Protein AF-A0A9Q0NI22-F1 (afdb_monomer_lite)

Organism: Salix viminalis (NCBI:txid40686)

pLDDT: mean 73.53, std 23.34, range [25.11, 97.19]

Radius of gyration: 30.37 Å; chains: 1; bounding box: 63×93×56 Å

Structure (mmCIF, N/CA/C/O backbone):
data_AF-A0A9Q0NI22-F1
#
_entry.id   AF-A0A9Q0NI22-F1
#
loop_
_atom_site.group_PDB
_atom_site.id
_atom_site.type_symbol
_atom_site.label_atom_id
_atom_site.label_alt_id
_atom_site.label_comp_id
_atom_site.label_asym_id
_atom_site.label_entity_id
_atom_site.label_seq_id
_atom_site.pdbx_PDB_ins_code
_atom_site.Cartn_x
_atom_site.Cartn_y
_atom_site.Cartn_z
_atom_site.occupancy
_atom_site.B_iso_or_equiv
_atom_site.auth_seq_id
_atom_site.auth_comp_id
_atom_site.auth_asym_id
_atom_site.auth_atom_id
_atom_site.pdbx_PDB_model_num
ATOM 1 N N . MET A 1 1 ? 33.979 59.902 -11.100 1.00 30.50 1 MET A N 1
ATOM 2 C CA . MET A 1 1 ? 33.213 60.441 -9.952 1.00 30.50 1 MET A CA 1
ATOM 3 C C . MET A 1 1 ? 32.002 59.551 -9.700 1.00 30.50 1 MET A C 1
ATOM 5 O O . MET A 1 1 ? 31.535 58.913 -10.629 1.00 30.50 1 MET A O 1
ATOM 9 N N . HIS A 1 2 ? 31.608 59.440 -8.434 1.00 25.11 2 HIS A N 1
ATOM 10 C CA . HIS A 1 2 ? 30.789 58.389 -7.819 1.00 25.11 2 HIS A CA 1
ATOM 11 C C . HIS A 1 2 ? 29.357 58.174 -8.391 1.00 25.11 2 HIS A C 1
ATOM 13 O O . HIS A 1 2 ? 28.831 59.048 -9.077 1.00 25.11 2 HIS A O 1
ATOM 19 N N . PRO A 1 3 ? 28.736 57.013 -8.084 1.00 38.00 3 PRO A N 1
ATOM 20 C CA . PRO A 1 3 ? 27.565 56.436 -8.743 1.00 38.00 3 PRO A CA 1
ATOM 21 C C . PRO A 1 3 ? 26.226 56.795 -8.066 1.00 38.00 3 PRO A C 1
ATOM 23 O O . PRO A 1 3 ? 26.184 57.198 -6.907 1.00 38.00 3 PRO A O 1
ATOM 26 N N . ARG A 1 4 ? 25.113 56.548 -8.769 1.00 28.84 4 ARG A N 1
ATOM 27 C CA . ARG A 1 4 ? 23.745 56.369 -8.233 1.00 28.84 4 ARG A CA 1
ATOM 28 C C . ARG A 1 4 ? 23.050 55.311 -9.109 1.00 28.84 4 ARG A C 1
ATOM 30 O O . ARG A 1 4 ? 23.265 55.323 -10.309 1.00 28.84 4 ARG A O 1
ATOM 37 N N . GLY A 1 5 ? 22.243 54.370 -8.632 1.00 31.27 5 GLY A N 1
ATOM 38 C CA . GLY A 1 5 ? 21.771 54.083 -7.288 1.00 31.27 5 GLY A CA 1
ATOM 39 C C . GLY A 1 5 ? 21.340 52.614 -7.201 1.00 31.27 5 GLY A C 1
ATOM 40 O O . GLY A 1 5 ? 20.893 52.011 -8.171 1.00 31.27 5 GLY A O 1
ATOM 41 N N . ARG A 1 6 ? 21.538 52.031 -6.021 1.00 41.97 6 ARG A N 1
ATOM 42 C CA . ARG A 1 6 ? 21.142 50.671 -5.648 1.00 41.97 6 ARG A CA 1
ATOM 43 C C . ARG A 1 6 ? 20.622 50.778 -4.214 1.00 41.97 6 ARG A C 1
ATOM 45 O O . ARG A 1 6 ? 21.420 50.653 -3.291 1.00 41.97 6 ARG A O 1
ATOM 52 N N . SER A 1 7 ? 19.348 51.121 -4.000 1.00 50.44 7 SER A N 1
ATOM 53 C CA . SER A 1 7 ? 18.868 51.343 -2.620 1.00 50.44 7 SER A CA 1
ATOM 54 C C . SER A 1 7 ? 17.421 50.985 -2.278 1.00 50.44 7 SER A C 1
ATOM 56 O O . SER A 1 7 ? 17.108 51.064 -1.096 1.00 50.44 7 SER A O 1
ATOM 58 N N . GLU A 1 8 ? 16.561 50.529 -3.196 1.00 38.09 8 GLU A N 1
ATOM 59 C CA . GLU A 1 8 ? 15.160 50.221 -2.821 1.00 38.09 8 GLU A CA 1
ATOM 60 C C . GLU A 1 8 ? 14.789 48.730 -2.901 1.00 38.09 8 GLU A C 1
ATOM 62 O O . GLU A 1 8 ? 14.231 48.200 -1.941 1.00 38.09 8 GLU A O 1
ATOM 67 N N . GLU A 1 9 ? 15.222 47.982 -3.922 1.00 36.66 9 GLU A N 1
ATOM 68 C CA . GLU A 1 9 ? 14.969 46.526 -3.971 1.00 36.66 9 GLU A CA 1
ATOM 69 C C . GLU A 1 9 ? 15.709 45.739 -2.875 1.00 36.66 9 GLU A C 1
ATOM 71 O O . GLU A 1 9 ? 15.222 44.715 -2.399 1.00 36.66 9 GLU A O 1
ATOM 76 N N . SER A 1 10 ? 16.859 46.225 -2.394 1.00 43.62 10 SER A N 1
ATOM 77 C CA . SER A 1 10 ? 17.609 45.551 -1.322 1.00 43.62 10 SER A CA 1
ATOM 78 C C . SER A 1 10 ? 16.978 45.714 0.068 1.00 43.62 10 SER A C 1
ATOM 80 O O . SER A 1 10 ? 17.313 44.956 0.979 1.00 43.62 10 SER A O 1
ATOM 82 N N . GLN A 1 11 ? 16.057 46.667 0.247 1.00 35.81 11 GLN A N 1
ATOM 83 C CA . GLN A 1 11 ? 15.375 46.910 1.522 1.00 35.81 11 GLN A CA 1
ATOM 84 C C . GLN A 1 11 ? 14.179 45.965 1.706 1.00 35.81 11 GLN A C 1
ATOM 86 O O . GLN A 1 11 ? 14.007 45.413 2.791 1.00 35.81 11 GLN A O 1
ATOM 91 N N . LEU A 1 12 ? 13.418 45.675 0.644 1.00 38.44 12 LEU A N 1
ATOM 92 C CA . LEU A 1 12 ? 12.299 44.721 0.688 1.00 38.44 12 LEU A CA 1
ATOM 93 C C . LEU A 1 12 ? 12.769 43.290 0.989 1.00 38.44 12 LEU A C 1
ATOM 95 O O . LEU A 1 12 ? 12.214 42.636 1.871 1.00 38.44 12 LEU A O 1
ATOM 99 N N . TRP A 1 13 ? 13.864 42.839 0.367 1.00 36.75 13 TRP A N 1
ATOM 100 C CA . TRP A 1 13 ? 14.463 41.534 0.678 1.00 36.75 13 TRP A CA 1
ATOM 101 C C . TRP A 1 13 ? 15.021 41.449 2.105 1.00 36.75 13 TRP A C 1
AT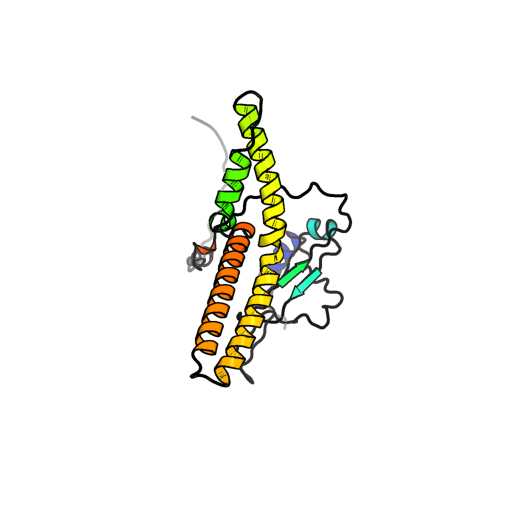OM 103 O O . TRP A 1 13 ? 14.969 40.387 2.722 1.00 36.75 13 TRP A O 1
ATOM 113 N N . ARG A 1 14 ? 15.493 42.568 2.672 1.00 34.50 14 ARG A N 1
ATOM 114 C CA . ARG A 1 14 ? 15.952 42.653 4.071 1.00 34.50 14 ARG A CA 1
ATOM 115 C C . ARG A 1 14 ? 14.806 42.663 5.085 1.00 34.50 14 ARG A C 1
ATOM 117 O O . ARG A 1 14 ? 14.981 42.143 6.184 1.00 34.50 14 ARG A O 1
ATOM 124 N N . VAL A 1 15 ? 13.649 43.226 4.735 1.00 38.97 15 VAL A N 1
ATOM 125 C CA . VAL A 1 15 ? 12.441 43.220 5.580 1.00 38.97 15 VAL A CA 1
ATOM 126 C C . VAL A 1 15 ? 11.754 41.851 5.540 1.00 38.97 15 VAL A C 1
ATOM 128 O O . VAL A 1 15 ? 11.394 41.329 6.594 1.00 38.97 15 VAL A O 1
ATOM 131 N N . ILE A 1 16 ? 11.693 41.202 4.372 1.00 37.84 16 ILE A N 1
ATOM 132 C CA . ILE A 1 16 ? 11.208 39.816 4.225 1.00 37.84 16 ILE A CA 1
ATOM 133 C C . ILE A 1 16 ? 12.083 38.837 5.033 1.00 37.84 16 ILE A C 1
ATOM 135 O O . ILE A 1 16 ? 11.552 37.964 5.717 1.00 37.84 16 ILE A O 1
ATOM 139 N N . TRP A 1 17 ? 13.405 39.042 5.066 1.00 31.14 17 TRP A N 1
ATOM 140 C CA . TRP A 1 17 ? 14.326 38.267 5.915 1.00 31.14 17 TRP A CA 1
ATOM 141 C C . TRP A 1 17 ? 14.226 38.562 7.420 1.00 31.14 17 TRP A C 1
ATOM 143 O O . TRP A 1 17 ? 14.672 37.754 8.232 1.00 31.14 17 TRP A O 1
ATOM 153 N N . ARG A 1 18 ? 13.679 39.716 7.824 1.00 31.20 18 ARG A N 1
ATOM 154 C CA . ARG A 1 18 ? 13.545 40.090 9.244 1.00 31.20 18 ARG A CA 1
ATOM 155 C C . ARG A 1 18 ? 12.208 39.683 9.859 1.00 31.20 18 ARG A C 1
ATOM 157 O O . ARG A 1 18 ? 12.158 39.494 11.070 1.00 31.20 18 ARG A O 1
ATOM 164 N N . ILE A 1 19 ? 11.154 39.529 9.056 1.00 35.97 19 ILE A N 1
ATOM 165 C CA . ILE A 1 19 ? 9.807 39.182 9.545 1.00 35.97 19 ILE A CA 1
ATOM 166 C C . ILE A 1 19 ? 9.610 37.662 9.674 1.00 35.97 19 ILE A C 1
ATOM 168 O O . ILE A 1 19 ? 8.810 37.211 10.489 1.00 35.97 19 ILE A O 1
ATOM 172 N N . PHE A 1 20 ? 10.399 36.855 8.967 1.00 30.80 20 PHE A N 1
ATOM 173 C CA . PHE A 1 20 ? 10.373 35.404 9.094 1.00 30.80 20 PHE A CA 1
ATOM 174 C C . PHE A 1 20 ? 11.753 34.884 9.500 1.00 30.80 20 PHE A C 1
ATOM 176 O O . PHE A 1 20 ? 12.662 34.805 8.680 1.00 30.80 20 PHE A O 1
ATOM 183 N N . GLN A 1 21 ? 11.903 34.468 10.761 1.00 35.91 21 GLN A N 1
ATOM 184 C CA . GLN A 1 21 ? 13.002 33.595 11.195 1.00 35.91 21 GLN A CA 1
ATOM 185 C C . GLN A 1 21 ? 12.795 32.191 10.585 1.00 35.91 21 GLN A C 1
ATOM 187 O O . GLN A 1 21 ? 12.475 31.221 11.274 1.00 35.91 21 GLN A O 1
ATOM 192 N N . ILE A 1 22 ? 12.886 32.099 9.257 1.00 38.97 22 ILE A N 1
ATOM 193 C CA . ILE A 1 22 ? 12.916 30.851 8.501 1.00 38.97 22 ILE A CA 1
ATOM 194 C C . ILE A 1 22 ? 14.383 30.470 8.391 1.00 38.97 22 ILE A C 1
ATOM 196 O O . ILE A 1 22 ? 15.157 31.095 7.669 1.00 38.97 22 ILE A O 1
ATOM 200 N N . ALA A 1 23 ? 14.777 29.436 9.123 1.00 47.41 23 ALA A N 1
ATOM 201 C CA . ALA A 1 23 ? 16.055 28.807 8.867 1.00 47.41 23 ALA A CA 1
ATOM 202 C C . ALA A 1 23 ? 15.875 27.846 7.689 1.00 47.41 23 ALA A C 1
ATOM 204 O O . ALA A 1 23 ? 14.980 26.997 7.664 1.00 47.41 23 ALA A O 1
ATOM 205 N N . LEU A 1 24 ? 16.742 27.992 6.694 1.00 49.44 24 LEU A N 1
ATOM 206 C CA . LEU A 1 24 ? 16.889 27.020 5.624 1.00 49.44 24 LEU A CA 1
ATOM 207 C C . LEU A 1 24 ? 17.294 25.690 6.275 1.00 49.44 24 LEU A C 1
ATOM 209 O O . LEU A 1 24 ? 18.361 25.612 6.892 1.00 49.44 24 LEU A O 1
ATOM 213 N N . ILE A 1 25 ? 16.472 24.642 6.157 1.00 53.38 25 ILE A N 1
ATOM 214 C CA . ILE A 1 25 ? 16.867 23.296 6.598 1.00 53.38 25 ILE A CA 1
ATOM 215 C C . ILE A 1 25 ? 17.789 22.723 5.517 1.00 53.38 25 ILE A C 1
ATOM 217 O O . ILE A 1 25 ? 17.463 21.789 4.800 1.00 53.38 25 ILE A O 1
ATOM 221 N N . ASN A 1 26 ? 18.969 23.327 5.394 1.00 46.06 26 ASN A N 1
ATOM 222 C CA . ASN A 1 26 ? 20.101 22.814 4.631 1.00 46.06 26 ASN A CA 1
ATOM 223 C C . ASN A 1 26 ? 21.150 22.214 5.578 1.00 46.06 26 ASN A C 1
ATOM 225 O O . ASN A 1 26 ? 22.341 22.199 5.278 1.00 46.06 26 ASN A O 1
ATOM 229 N N . ARG A 1 27 ? 20.728 21.687 6.737 1.00 46.97 27 ARG A N 1
ATOM 230 C CA . ARG A 1 27 ? 21.577 20.812 7.558 1.00 46.97 27 ARG A CA 1
ATOM 231 C C . ARG A 1 27 ? 21.624 19.413 6.939 1.00 46.97 27 ARG A C 1
ATOM 233 O O . ARG A 1 27 ? 21.144 18.445 7.510 1.00 46.97 27 ARG A O 1
ATOM 240 N N . ALA A 1 28 ? 22.213 19.326 5.753 1.00 44.78 28 ALA A N 1
ATOM 241 C CA . ALA A 1 28 ? 22.738 18.083 5.213 1.00 44.78 28 ALA A CA 1
ATOM 242 C C . ALA A 1 28 ? 24.223 18.017 5.596 1.00 44.78 28 ALA A C 1
ATOM 244 O O . ALA A 1 28 ? 25.094 18.411 4.826 1.00 44.78 28 ALA A O 1
ATOM 245 N N . TYR A 1 29 ? 24.512 17.590 6.825 1.00 38.59 29 TYR A N 1
ATOM 246 C CA . TYR A 1 29 ? 25.859 17.165 7.208 1.00 38.59 29 TYR A CA 1
ATOM 247 C C . TYR A 1 29 ? 26.011 15.685 6.860 1.00 38.59 29 TYR A C 1
ATOM 249 O O . TYR A 1 29 ? 25.275 14.876 7.422 1.00 38.59 29 TYR A O 1
ATOM 257 N N . PRO A 1 30 ? 27.003 15.324 6.030 1.00 48.38 30 PRO A N 1
ATOM 258 C CA . PRO A 1 30 ? 26.947 15.577 4.588 1.00 48.38 30 PRO A CA 1
ATOM 259 C C . PRO A 1 30 ? 25.690 14.930 3.961 1.00 48.38 30 PRO A C 1
ATOM 261 O O . PRO A 1 30 ? 25.093 14.041 4.570 1.00 48.38 30 PRO A O 1
ATOM 264 N N . PRO A 1 31 ? 25.252 15.328 2.749 1.00 51.12 31 PRO A N 1
ATOM 265 C CA . PRO A 1 31 ? 24.277 14.516 2.025 1.00 51.12 31 PRO A CA 1
ATOM 266 C C . PRO A 1 31 ? 24.796 13.069 1.991 1.00 51.12 31 PRO A C 1
ATOM 268 O O . PRO A 1 31 ? 26.006 12.889 1.794 1.00 51.12 31 PRO A O 1
ATOM 271 N N . PRO A 1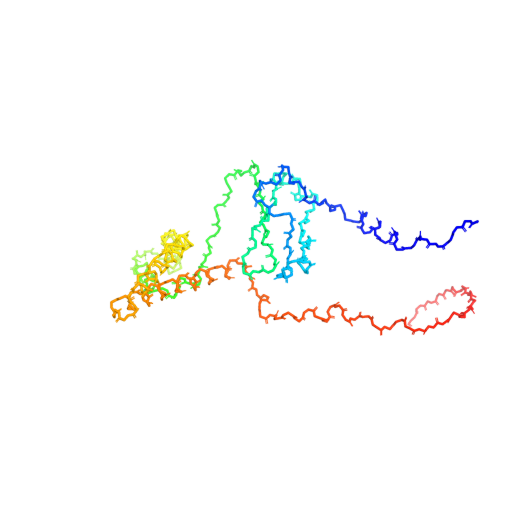 32 ? 23.946 12.039 2.185 1.00 54.50 32 PRO A N 1
ATOM 272 C CA . PRO A 1 32 ? 24.376 10.685 1.865 1.00 54.50 32 PRO A CA 1
ATOM 273 C C . PRO A 1 32 ? 24.976 10.747 0.460 1.00 54.50 32 PRO A C 1
ATOM 275 O O . PRO A 1 32 ? 24.424 11.447 -0.393 1.00 54.50 32 PRO A O 1
ATOM 278 N N . LEU A 1 33 ? 26.115 10.085 0.225 1.00 56.84 33 LEU A N 1
ATOM 279 C CA . LEU A 1 33 ? 26.876 10.177 -1.037 1.00 56.84 33 LEU A CA 1
ATOM 280 C C . LEU A 1 33 ? 26.002 9.975 -2.300 1.00 56.84 33 LEU A C 1
ATOM 282 O O . LEU A 1 33 ? 26.403 10.332 -3.401 1.00 56.84 33 LEU A O 1
ATOM 286 N N . LEU A 1 34 ? 24.808 9.412 -2.112 1.00 63.62 34 LEU A N 1
ATOM 287 C CA . LEU A 1 34 ? 23.803 9.035 -3.093 1.00 63.62 34 LEU A CA 1
ATOM 288 C C . LEU A 1 34 ? 22.699 10.091 -3.351 1.00 63.62 34 LEU A C 1
ATOM 290 O O . LEU A 1 34 ? 21.878 9.872 -4.235 1.00 63.62 34 LEU A O 1
ATOM 294 N N . SER A 1 35 ? 22.634 11.219 -2.624 1.00 72.69 35 SER A N 1
ATOM 295 C CA . SER A 1 35 ? 21.592 12.246 -2.842 1.00 72.69 35 SER A CA 1
ATOM 296 C C . SER A 1 35 ? 21.995 13.237 -3.946 1.00 72.69 35 SER A C 1
ATOM 298 O O . SER A 1 35 ? 23.017 13.919 -3.804 1.00 72.69 35 SER A O 1
ATOM 300 N N . PRO A 1 36 ? 21.184 13.427 -5.006 1.00 78.75 36 PRO A N 1
ATOM 301 C CA . PRO A 1 36 ? 21.458 14.425 -6.035 1.00 78.75 36 PRO A CA 1
ATOM 302 C C . PRO A 1 36 ? 21.506 15.848 -5.470 1.00 78.75 36 PRO A C 1
ATOM 304 O O . PRO A 1 36 ? 20.681 16.245 -4.643 1.00 78.75 36 PRO A O 1
ATOM 307 N N . LYS A 1 37 ? 22.468 16.648 -5.946 1.00 82.00 37 LYS A N 1
ATOM 308 C CA . LYS A 1 37 ? 22.589 18.066 -5.565 1.00 82.00 37 LYS A CA 1
ATOM 309 C C . LYS A 1 37 ? 21.515 18.924 -6.230 1.00 82.00 37 LYS A C 1
ATOM 311 O O . LYS A 1 37 ? 20.966 19.811 -5.583 1.00 82.00 37 LYS A O 1
ATOM 316 N N . LEU A 1 38 ? 21.224 18.654 -7.502 1.00 87.94 38 LEU A N 1
ATOM 317 C CA . LEU A 1 38 ? 20.291 19.401 -8.349 1.00 87.94 38 LEU A CA 1
ATOM 318 C C . LEU A 1 38 ? 18.947 18.682 -8.382 1.00 87.94 38 LEU A C 1
ATOM 320 O O . LEU A 1 38 ? 18.916 17.457 -8.492 1.00 87.94 38 LEU A O 1
ATOM 324 N N . SER A 1 39 ? 17.863 19.443 -8.273 1.00 87.69 39 SER A N 1
ATOM 325 C CA . SER A 1 39 ? 16.514 18.896 -8.140 1.00 87.69 39 SER A CA 1
ATOM 326 C C . SER A 1 39 ? 15.714 18.929 -9.436 1.00 87.69 39 SER A C 1
ATOM 328 O O . SER A 1 39 ? 14.659 18.326 -9.478 1.00 87.69 39 SER A O 1
ATOM 330 N N . TRP A 1 40 ? 16.218 19.576 -10.489 1.00 92.19 40 TRP A N 1
ATOM 331 C CA . TRP A 1 40 ? 15.550 19.662 -11.785 1.00 92.19 40 TRP A CA 1
ATOM 332 C C . TRP A 1 40 ? 16.527 19.486 -12.950 1.00 92.19 40 TRP A C 1
ATOM 334 O O . TRP A 1 40 ? 17.692 19.894 -12.846 1.00 92.19 40 TRP A O 1
ATOM 344 N N . ASN A 1 41 ? 16.057 18.912 -14.058 1.00 91.38 41 ASN A N 1
ATOM 345 C CA . ASN A 1 41 ? 16.804 18.747 -15.305 1.00 91.38 41 ASN A CA 1
ATOM 346 C C . ASN A 1 41 ? 15.886 18.903 -16.528 1.00 91.38 41 ASN A C 1
ATOM 348 O O . ASN A 1 41 ? 14.847 18.265 -16.590 1.00 91.38 41 ASN A O 1
ATOM 352 N N . ASN A 1 42 ? 16.310 19.668 -17.535 1.00 91.50 42 ASN A N 1
ATOM 353 C CA . ASN A 1 42 ? 15.538 19.893 -18.763 1.00 91.50 42 ASN A CA 1
ATOM 354 C C . ASN A 1 42 ? 15.447 18.696 -19.737 1.00 91.50 42 ASN A C 1
ATOM 356 O O . ASN A 1 42 ? 14.853 18.837 -20.804 1.00 91.50 42 ASN A O 1
ATOM 360 N N . GLY A 1 43 ? 16.084 17.562 -19.435 1.00 87.69 43 GLY A N 1
ATOM 361 C CA . GLY A 1 43 ? 16.046 16.337 -20.241 1.00 87.69 43 GLY A CA 1
ATOM 362 C C . GLY A 1 43 ? 16.878 16.378 -21.528 1.00 87.69 43 GLY A C 1
ATOM 363 O O . GLY A 1 43 ? 16.819 15.442 -22.322 1.00 87.69 43 GLY A O 1
ATOM 364 N N . GLN A 1 44 ? 17.660 17.436 -21.759 1.00 91.19 44 GLN A N 1
ATOM 365 C CA . GLN A 1 44 ? 18.453 17.588 -22.981 1.00 91.19 44 GLN A CA 1
ATOM 366 C C . GLN A 1 44 ? 19.867 17.006 -22.833 1.00 91.19 44 GLN A C 1
ATOM 368 O O . GLN A 1 44 ? 20.369 16.785 -21.730 1.00 91.19 44 GLN A O 1
ATOM 373 N N . SER A 1 45 ? 20.527 16.759 -23.965 1.00 89.81 45 SER A N 1
ATOM 374 C CA . SER A 1 45 ? 21.877 16.182 -24.026 1.00 89.81 45 SER A CA 1
ATOM 375 C C . SER A 1 45 ? 22.940 17.215 -24.407 1.00 89.81 45 SER A C 1
ATOM 377 O O . SER A 1 45 ? 22.640 18.263 -24.981 1.00 89.81 45 SER A O 1
ATOM 379 N N . GLY A 1 46 ? 24.203 16.902 -24.106 1.00 89.75 46 GLY A N 1
ATOM 380 C CA . GLY A 1 46 ? 25.354 17.716 -24.500 1.00 89.75 46 GLY A CA 1
ATOM 381 C C . GLY A 1 46 ? 25.346 19.115 -23.879 1.00 89.75 46 GLY A C 1
ATOM 382 O O . GLY A 1 46 ? 24.966 19.291 -22.723 1.00 89.75 46 GLY A O 1
ATOM 383 N N . SER A 1 47 ? 25.753 20.116 -24.660 1.00 92.00 47 SER A N 1
ATOM 384 C CA . SER A 1 47 ? 25.819 21.522 -24.234 1.00 92.00 47 SER A CA 1
ATOM 385 C C . SER A 1 47 ? 24.464 22.131 -23.868 1.00 92.00 47 SER A C 1
ATOM 387 O O . SER A 1 47 ? 24.426 23.169 -23.214 1.00 92.00 47 SER A O 1
ATOM 389 N N . SER A 1 48 ? 23.360 21.503 -24.278 1.00 90.38 48 SER A N 1
ATOM 390 C CA . SER A 1 48 ? 22.005 21.979 -23.994 1.00 90.38 48 SER A CA 1
ATOM 391 C C . SER A 1 48 ? 21.419 21.396 -22.701 1.00 90.38 48 SER A C 1
ATOM 393 O O . SER A 1 48 ? 20.324 21.788 -22.298 1.00 90.38 48 SER A O 1
ATOM 395 N N . ASN A 1 49 ? 22.126 20.479 -22.024 1.00 93.12 49 ASN A N 1
ATOM 396 C CA . ASN A 1 49 ? 21.707 19.928 -20.733 1.00 93.12 49 ASN A CA 1
ATOM 397 C C . ASN A 1 49 ? 21.813 20.997 -19.640 1.00 93.12 49 ASN A C 1
ATOM 399 O O . ASN A 1 49 ? 22.901 21.486 -19.329 1.00 93.12 49 ASN A O 1
ATOM 403 N N . ILE A 1 50 ? 20.677 21.344 -19.039 1.00 91.88 50 ILE A N 1
ATOM 404 C CA . ILE A 1 50 ? 20.601 22.319 -17.954 1.00 91.88 50 ILE A CA 1
ATOM 405 C C . ILE A 1 50 ? 20.011 21.631 -16.733 1.00 91.88 50 ILE A C 1
ATOM 407 O O . ILE A 1 50 ? 18.892 21.119 -16.765 1.00 91.88 50 ILE A O 1
ATOM 411 N N . GLN A 1 51 ? 20.744 21.697 -15.624 1.00 93.00 51 GLN A N 1
ATOM 412 C CA . GLN A 1 51 ? 20.304 21.188 -14.330 1.00 93.00 51 GLN A CA 1
ATOM 413 C C . GLN A 1 51 ? 20.294 22.314 -13.303 1.00 93.00 51 GLN A C 1
ATOM 415 O O . GLN A 1 51 ? 21.218 23.128 -13.249 1.00 93.00 51 GLN A O 1
ATOM 420 N N . LYS A 1 52 ? 19.241 22.379 -12.485 1.00 89.69 52 LYS A N 1
ATOM 421 C CA . LYS A 1 52 ? 19.032 23.466 -11.518 1.00 89.69 52 LYS A CA 1
ATOM 422 C C . LYS A 1 52 ? 18.595 22.936 -10.157 1.00 89.69 52 LYS A C 1
ATOM 424 O O . LYS A 1 52 ? 18.056 21.838 -10.030 1.00 89.69 52 LYS A O 1
ATOM 429 N N . LYS A 1 53 ? 18.835 23.738 -9.118 1.00 88.31 53 LYS A N 1
ATOM 430 C CA . LYS A 1 53 ? 18.230 23.559 -7.795 1.00 88.31 53 LYS A CA 1
ATOM 431 C C . LYS A 1 53 ? 16.969 24.416 -7.721 1.00 88.31 53 LYS A C 1
ATOM 433 O O . LYS A 1 53 ? 17.078 25.621 -7.516 1.00 88.31 53 LYS A O 1
ATOM 438 N N . LEU A 1 54 ? 15.808 23.807 -7.938 1.00 88.56 54 LEU A N 1
ATOM 439 C CA . LEU A 1 54 ? 14.518 24.508 -7.921 1.00 88.56 54 LEU A CA 1
ATOM 440 C C . LEU A 1 54 ? 13.704 24.228 -6.650 1.00 88.56 54 LEU A C 1
ATOM 442 O O . LEU A 1 54 ? 12.887 25.054 -6.262 1.00 88.56 54 LEU A O 1
ATOM 446 N N . ASP A 1 55 ? 13.991 23.129 -5.954 1.00 85.69 55 ASP A N 1
ATOM 447 C CA . ASP A 1 55 ? 13.200 22.648 -4.823 1.00 85.69 55 ASP A CA 1
ATOM 448 C C . ASP A 1 55 ? 13.938 22.863 -3.495 1.00 85.69 55 ASP A C 1
ATOM 450 O O . ASP A 1 55 ? 15.122 22.523 -3.354 1.00 85.69 55 ASP A O 1
ATOM 454 N N . TRP A 1 56 ? 13.229 23.426 -2.511 1.00 84.94 56 TRP A N 1
ATOM 455 C CA . TRP A 1 56 ? 13.776 23.856 -1.221 1.00 84.94 56 TRP A CA 1
ATOM 456 C C . TRP A 1 56 ? 12.868 23.438 -0.059 1.00 84.94 56 TRP A C 1
ATOM 458 O O . TRP A 1 56 ? 11.644 23.501 -0.170 1.00 84.94 56 TRP A O 1
ATOM 468 N N . VAL A 1 57 ? 13.463 23.066 1.083 1.00 80.94 57 VAL A N 1
ATOM 469 C CA . VAL A 1 57 ? 12.734 22.832 2.343 1.00 80.94 57 VAL A CA 1
ATOM 470 C C . VAL A 1 57 ? 12.981 23.978 3.300 1.00 80.94 57 VAL A C 1
ATOM 472 O O . VAL A 1 57 ? 14.120 24.293 3.656 1.00 80.94 57 VAL A O 1
ATOM 475 N N . PHE A 1 58 ? 11.886 24.541 3.788 1.00 81.69 58 PHE A N 1
ATOM 476 C CA . PHE A 1 58 ? 11.898 25.559 4.820 1.00 81.69 58 PHE A CA 1
ATOM 477 C C . PHE A 1 58 ? 11.268 25.001 6.091 1.00 81.69 58 PHE A C 1
ATOM 479 O O . PHE A 1 58 ? 10.243 24.322 6.043 1.00 81.69 58 PHE A O 1
ATOM 486 N N . GLY A 1 59 ? 11.879 25.299 7.234 1.00 79.31 59 GLY A N 1
ATOM 487 C CA . GLY A 1 59 ? 11.302 25.016 8.539 1.00 79.31 59 GLY A CA 1
ATOM 488 C C . GLY A 1 59 ? 11.303 26.267 9.390 1.00 79.31 59 GLY A C 1
ATOM 489 O O . GLY A 1 59 ? 12.253 27.051 9.372 1.00 79.31 59 GLY A O 1
ATOM 490 N N . ASN A 1 60 ? 10.230 26.460 10.148 1.00 83.75 60 ASN A N 1
ATOM 491 C CA . ASN A 1 60 ? 10.221 27.503 11.158 1.00 83.75 60 ASN A CA 1
ATOM 492 C C . ASN A 1 60 ? 11.081 27.085 12.363 1.00 83.75 60 ASN A C 1
ATOM 494 O O . ASN A 1 60 ? 11.405 25.909 12.562 1.00 83.75 60 ASN A O 1
ATOM 498 N N . GLN A 1 61 ? 11.441 28.067 13.185 1.00 80.69 61 GLN A N 1
ATOM 499 C CA . GLN A 1 61 ? 12.258 27.845 14.375 1.00 80.69 61 GLN A CA 1
ATOM 500 C C . GLN A 1 61 ? 11.659 26.780 15.309 1.00 80.69 61 GLN A C 1
ATOM 502 O O . GLN A 1 61 ? 12.388 25.928 15.810 1.00 80.69 61 GLN A O 1
ATOM 507 N N . GLN A 1 62 ? 10.336 26.779 15.486 1.00 81.88 62 GLN A N 1
ATOM 508 C CA . GLN A 1 62 ? 9.642 25.818 16.343 1.00 81.88 62 GLN A CA 1
ATOM 509 C C . GLN A 1 62 ? 9.810 24.369 15.851 1.00 81.88 62 GLN A C 1
ATOM 511 O O . GLN A 1 62 ? 10.039 23.469 16.655 1.00 81.88 62 GLN A O 1
ATOM 516 N N . LEU A 1 63 ? 9.745 24.130 14.538 1.00 82.12 63 LEU A N 1
ATOM 517 C CA . LEU A 1 63 ? 9.961 22.812 13.941 1.00 82.12 63 LEU A CA 1
ATOM 518 C C . LEU A 1 63 ? 11.398 22.340 14.169 1.00 82.12 63 LEU A C 1
ATOM 520 O O . LEU A 1 63 ? 11.616 21.207 14.585 1.00 82.12 63 LEU A O 1
ATOM 524 N N . ILE A 1 64 ? 12.381 23.211 13.958 1.00 80.75 64 ILE A N 1
ATOM 525 C CA . ILE A 1 64 ? 13.796 22.856 14.130 1.00 80.75 64 ILE A CA 1
ATOM 526 C C . ILE A 1 64 ? 14.123 22.591 15.605 1.00 80.75 64 ILE A C 1
ATOM 528 O O . ILE A 1 64 ? 14.906 21.696 15.908 1.00 80.75 64 ILE A O 1
ATOM 532 N N . GLN A 1 65 ? 13.499 23.327 16.527 1.00 80.62 65 GLN A N 1
ATOM 533 C CA . GLN A 1 65 ? 13.638 23.099 17.967 1.00 80.62 65 GLN A CA 1
ATOM 534 C C . GLN A 1 65 ? 13.002 21.776 18.409 1.00 80.62 65 GLN A C 1
ATOM 536 O O . GLN A 1 65 ? 13.602 21.039 19.186 1.00 80.62 65 GLN A O 1
ATOM 541 N N . ASN A 1 66 ? 11.811 21.457 17.897 1.00 81.88 66 ASN A N 1
ATOM 542 C CA . ASN A 1 66 ? 11.086 20.239 18.264 1.00 81.88 66 ASN A CA 1
ATOM 543 C C . ASN A 1 66 ? 11.668 18.975 17.609 1.00 81.88 66 ASN A C 1
ATOM 545 O O . ASN A 1 66 ? 11.591 17.888 18.183 1.00 81.88 66 ASN A O 1
ATOM 549 N N . TRP A 1 67 ? 12.249 19.108 16.414 1.00 81.44 67 TRP A N 1
ATOM 550 C CA . TRP A 1 67 ? 12.818 18.007 15.635 1.00 81.44 67 TRP A CA 1
ATOM 551 C C . TRP A 1 67 ? 14.216 18.364 15.111 1.00 81.44 67 TRP A C 1
ATOM 553 O O . TRP A 1 67 ? 14.419 18.488 13.898 1.00 81.44 67 TRP A O 1
ATOM 563 N N . PRO A 1 68 ? 15.210 18.499 16.006 1.00 81.00 68 PRO A N 1
ATOM 564 C CA . PRO A 1 68 ? 16.552 18.955 15.640 1.00 81.00 68 PRO A CA 1
ATOM 565 C C . PRO A 1 68 ? 17.303 17.967 14.742 1.00 81.00 68 PRO A C 1
ATOM 567 O O . PRO A 1 68 ? 18.215 18.365 14.023 1.00 81.00 68 PRO A O 1
ATOM 570 N N . ALA A 1 69 ? 16.902 16.694 14.757 1.00 81.12 69 ALA A N 1
ATOM 571 C CA . ALA A 1 69 ? 17.449 15.639 13.913 1.00 81.12 69 ALA A CA 1
ATOM 572 C C . ALA A 1 69 ? 16.763 15.544 12.537 1.00 81.12 69 ALA A C 1
ATOM 574 O O . ALA A 1 69 ? 16.972 14.563 11.839 1.00 81.12 69 ALA A O 1
ATOM 575 N N . THR A 1 70 ? 15.928 16.513 12.137 1.00 82.12 70 THR A N 1
ATOM 576 C CA . THR A 1 70 ? 15.270 16.494 10.820 1.00 82.12 70 THR A CA 1
ATOM 577 C C . THR A 1 70 ? 16.300 16.515 9.689 1.00 82.12 70 THR A C 1
ATOM 579 O O . THR A 1 70 ? 17.141 17.411 9.634 1.00 82.12 70 THR A O 1
ATOM 582 N N . THR A 1 71 ? 16.205 15.563 8.760 1.00 83.75 71 THR A N 1
ATOM 583 C CA . THR A 1 71 ? 17.080 15.470 7.581 1.00 83.75 71 THR A CA 1
ATOM 584 C C . THR A 1 71 ? 16.269 15.539 6.295 1.00 83.75 71 THR A C 1
ATOM 586 O O . THR A 1 71 ? 15.143 15.047 6.242 1.00 83.75 71 THR A O 1
ATOM 589 N N . VAL A 1 72 ? 16.854 16.095 5.238 1.00 82.56 72 VAL A N 1
ATOM 590 C CA . VAL A 1 72 ? 16.246 16.172 3.903 1.00 82.56 72 VAL A CA 1
ATOM 591 C C . VAL A 1 72 ? 17.107 15.383 2.925 1.00 82.56 72 VAL A C 1
ATOM 593 O O . VAL A 1 72 ? 18.326 15.547 2.910 1.00 82.56 72 VAL A O 1
ATOM 596 N N . MET A 1 73 ? 16.480 14.544 2.105 1.00 83.94 73 MET A N 1
ATOM 597 C CA . MET A 1 73 ? 17.142 13.750 1.074 1.00 83.94 73 MET A CA 1
ATOM 598 C C . MET A 1 73 ? 16.440 13.947 -0.266 1.00 83.94 73 MET A C 1
ATOM 600 O O . MET A 1 73 ? 15.218 13.865 -0.343 1.00 83.94 73 MET A O 1
ATOM 604 N N . PHE A 1 74 ? 17.214 14.166 -1.325 1.00 84.50 74 PHE A N 1
ATOM 605 C CA . PHE A 1 74 ? 16.704 14.153 -2.694 1.00 84.50 74 PHE A CA 1
ATOM 606 C C . PHE A 1 74 ? 16.882 12.750 -3.269 1.00 84.50 74 PHE A C 1
ATOM 608 O O . PHE A 1 74 ? 17.920 12.122 -3.058 1.00 84.50 74 PHE A O 1
ATOM 615 N N . GLN A 1 75 ? 15.876 12.248 -3.974 1.00 83.69 75 GLN A N 1
ATOM 616 C CA . GLN A 1 75 ? 15.961 10.983 -4.694 1.00 83.69 75 GLN A CA 1
ATOM 617 C C . GLN A 1 75 ? 16.493 11.199 -6.119 1.00 83.69 75 GLN A C 1
ATOM 619 O O . GLN A 1 75 ? 16.309 12.278 -6.702 1.00 83.69 75 GLN A O 1
ATOM 624 N N . PRO A 1 76 ? 17.168 10.191 -6.704 1.00 84.25 76 PRO A N 1
ATOM 625 C CA . PRO A 1 76 ? 17.439 10.162 -8.136 1.00 84.25 76 PRO A CA 1
ATOM 626 C C . PRO A 1 76 ? 16.157 10.391 -8.941 1.00 84.25 76 PRO A C 1
ATOM 628 O O . PRO A 1 76 ? 15.092 9.889 -8.586 1.00 84.25 76 PRO A O 1
ATOM 631 N N . ARG A 1 77 ? 16.260 11.168 -10.022 1.00 81.19 77 ARG A N 1
ATOM 632 C CA . ARG A 1 77 ? 15.132 11.388 -10.935 1.00 81.19 77 ARG A CA 1
ATOM 633 C C . ARG A 1 77 ? 14.777 10.079 -11.637 1.00 81.19 77 ARG A C 1
ATOM 635 O O . ARG A 1 77 ? 15.676 9.361 -12.070 1.00 81.19 77 ARG A O 1
ATOM 642 N N . HIS A 1 78 ? 13.480 9.814 -11.759 1.00 76.81 78 HIS A N 1
ATOM 643 C CA . HIS A 1 78 ? 12.933 8.708 -12.544 1.00 76.81 78 HIS A CA 1
ATOM 644 C C . HIS A 1 78 ? 12.167 9.259 -13.756 1.00 76.81 78 HIS A C 1
ATOM 646 O O . HIS A 1 78 ? 12.789 9.672 -14.726 1.00 76.81 78 HIS A O 1
ATOM 652 N N . ILE A 1 79 ? 10.833 9.281 -13.701 1.00 75.81 79 ILE A N 1
ATOM 653 C CA . ILE A 1 79 ? 9.957 9.651 -14.828 1.00 75.81 79 ILE A CA 1
ATOM 654 C C . ILE A 1 79 ? 9.730 11.178 -14.889 1.00 75.81 79 ILE A C 1
ATOM 656 O O . ILE A 1 79 ? 9.327 11.706 -15.919 1.00 75.81 79 ILE A O 1
ATOM 660 N N . SER A 1 80 ? 10.013 11.892 -13.794 1.00 83.75 80 SER A N 1
ATOM 661 C CA . SER A 1 80 ? 9.870 13.347 -13.675 1.00 83.75 80 SER A CA 1
ATOM 662 C C . SER A 1 80 ? 11.173 14.083 -14.004 1.00 83.75 80 SER A C 1
ATOM 664 O O . SER A 1 80 ? 12.275 13.595 -13.731 1.00 83.75 80 SER A O 1
ATOM 666 N N . ASP A 1 81 ? 11.043 15.294 -14.543 1.00 86.31 81 ASP A N 1
ATOM 667 C CA . ASP A 1 81 ? 12.136 16.255 -14.687 1.00 86.31 81 ASP A CA 1
ATOM 668 C C . ASP A 1 81 ? 12.584 16.835 -13.330 1.00 86.31 81 ASP A C 1
ATOM 670 O O . ASP A 1 81 ? 13.707 17.341 -13.216 1.00 86.31 81 ASP A O 1
ATOM 674 N N . HIS A 1 82 ? 11.766 16.669 -12.283 1.00 88.94 82 HIS A N 1
ATOM 675 C CA . HIS A 1 82 ? 12.088 16.945 -10.884 1.00 88.94 82 HIS A CA 1
ATOM 676 C C . HIS A 1 82 ? 12.535 15.696 -10.096 1.00 88.94 82 HIS A C 1
ATOM 678 O O . HI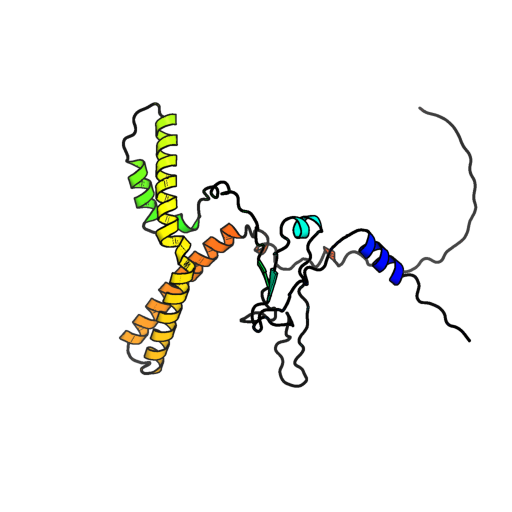S A 1 82 ? 12.106 14.569 -10.340 1.00 88.94 82 HIS A O 1
ATOM 684 N N . SER A 1 83 ? 13.405 15.905 -9.105 1.00 85.38 83 SER A N 1
ATOM 685 C CA . SER A 1 83 ? 13.770 14.923 -8.079 1.00 85.38 83 SER A CA 1
ATOM 686 C C . SER A 1 83 ? 12.798 14.992 -6.910 1.00 85.38 83 SER A C 1
ATOM 688 O O . SER A 1 83 ? 12.635 16.058 -6.313 1.00 85.38 83 SER A O 1
ATOM 690 N N . ASP A 1 84 ? 12.276 13.841 -6.492 1.00 84.69 84 ASP A N 1
ATOM 691 C CA . ASP A 1 84 ? 11.502 13.750 -5.258 1.00 84.69 84 ASP A CA 1
ATOM 692 C C . ASP A 1 84 ? 12.354 14.126 -4.043 1.00 84.69 84 ASP A C 1
ATOM 694 O O . ASP A 1 84 ? 13.550 13.827 -3.959 1.00 84.69 84 ASP A O 1
ATOM 698 N N . MET A 1 85 ? 11.717 14.768 -3.068 1.00 85.94 85 MET A N 1
ATOM 699 C CA . MET A 1 85 ? 12.361 15.230 -1.848 1.00 85.94 85 MET A CA 1
ATOM 700 C C . MET A 1 85 ? 11.690 14.611 -0.627 1.00 85.94 85 MET A C 1
ATOM 702 O O . MET A 1 85 ? 10.499 14.797 -0.384 1.00 85.94 85 MET A O 1
ATOM 706 N N . ILE A 1 86 ? 12.476 13.895 0.170 1.00 82.56 86 ILE A N 1
ATOM 707 C CA . ILE A 1 86 ? 12.022 13.198 1.368 1.00 82.56 86 ILE A CA 1
ATOM 708 C C . ILE A 1 86 ? 12.535 13.946 2.596 1.00 82.56 86 ILE A C 1
ATOM 710 O O . ILE A 1 86 ? 13.741 14.086 2.804 1.00 82.56 86 ILE A O 1
ATOM 714 N N . VAL A 1 87 ? 11.607 14.410 3.433 1.00 85.25 87 VAL A N 1
ATOM 715 C CA . VAL A 1 87 ? 11.913 15.024 4.730 1.00 85.25 87 VAL A CA 1
ATOM 716 C C . VAL A 1 87 ? 11.714 13.982 5.823 1.00 85.25 87 VAL A C 1
ATOM 718 O O . VAL A 1 87 ? 10.589 13.595 6.141 1.00 85.25 87 VAL A O 1
ATOM 721 N N . HIS A 1 88 ? 12.808 13.534 6.427 1.00 81.19 88 HIS A N 1
ATOM 722 C CA . HIS A 1 88 ? 12.765 12.656 7.587 1.00 81.19 88 HIS A CA 1
ATOM 723 C C . HIS A 1 88 ? 12.710 13.499 8.854 1.00 81.19 88 HIS A C 1
ATOM 725 O O . HIS A 1 88 ? 13.704 14.092 9.270 1.00 81.19 88 HIS A O 1
ATOM 731 N N . ILE A 1 89 ? 11.539 13.536 9.478 1.00 83.06 89 ILE A N 1
ATOM 732 C CA . ILE A 1 89 ? 11.339 14.183 10.772 1.00 83.06 89 ILE A CA 1
ATOM 733 C C . ILE A 1 89 ? 11.583 13.134 11.855 1.00 83.06 89 ILE A C 1
ATOM 735 O O . ILE A 1 89 ? 10.717 12.312 12.166 1.00 83.06 89 ILE A O 1
ATOM 739 N N . HIS A 1 90 ? 12.786 13.147 12.419 1.00 72.94 90 HIS A N 1
ATOM 740 C CA . HIS A 1 90 ? 13.179 12.217 13.472 1.00 72.94 90 HIS A CA 1
ATOM 741 C C . HIS A 1 90 ? 12.695 12.740 14.828 1.00 72.94 90 HIS A C 1
ATOM 743 O O . HIS A 1 90 ? 13.137 13.783 15.310 1.00 72.94 90 HIS A O 1
ATOM 749 N N . GLN A 1 91 ? 11.761 12.027 15.460 1.00 69.25 91 GLN A N 1
ATOM 750 C CA . GLN A 1 91 ? 11.376 12.297 16.847 1.00 69.25 91 GLN A CA 1
ATOM 751 C C . GLN A 1 91 ? 12.424 11.691 17.784 1.00 69.25 91 GLN A C 1
ATOM 753 O O . GLN A 1 91 ? 12.444 10.478 17.968 1.00 69.25 91 GLN A O 1
ATOM 758 N N . ALA A 1 92 ? 13.252 12.535 18.407 1.00 58.03 92 ALA A N 1
ATOM 759 C CA . ALA A 1 92 ? 14.278 12.099 19.360 1.00 58.03 92 ALA A CA 1
ATOM 760 C C . ALA A 1 92 ? 13.696 11.386 20.598 1.00 58.03 92 ALA A C 1
ATOM 762 O O . ALA A 1 92 ? 14.374 10.568 21.202 1.00 58.03 92 ALA A O 1
ATOM 763 N N . ASN A 1 93 ? 12.432 11.650 20.948 1.00 53.16 93 ASN A N 1
ATOM 764 C CA . ASN A 1 93 ? 11.755 11.045 22.093 1.00 53.16 93 ASN A CA 1
ATOM 765 C C . ASN A 1 93 ? 10.291 10.743 21.759 1.00 53.16 93 ASN A C 1
ATOM 767 O O . ASN A 1 93 ? 9.395 11.546 22.014 1.00 53.16 93 ASN A O 1
ATOM 771 N N . ARG A 1 94 ? 10.018 9.554 21.218 1.00 53.34 94 ARG A N 1
ATOM 772 C CA . ARG A 1 94 ? 8.689 8.961 21.377 1.00 53.34 94 ARG A CA 1
ATOM 773 C C . ARG A 1 94 ? 8.619 8.342 22.771 1.00 53.34 94 ARG A C 1
ATOM 775 O O . ARG A 1 94 ? 8.914 7.163 22.940 1.00 53.34 94 ARG A O 1
ATOM 782 N N . THR A 1 95 ? 8.141 9.098 23.761 1.00 53.88 95 THR A N 1
ATOM 783 C CA . THR A 1 95 ? 7.309 8.446 24.784 1.00 53.88 95 THR A CA 1
ATOM 784 C C . THR A 1 95 ? 6.223 7.708 24.007 1.00 53.88 95 THR A C 1
ATOM 786 O O . THR A 1 95 ? 5.683 8.282 23.063 1.00 53.88 95 THR A O 1
ATOM 789 N N . LYS A 1 96 ? 6.017 6.411 24.278 1.00 55.38 96 LYS A N 1
ATOM 790 C CA . LYS A 1 96 ? 5.106 5.515 23.539 1.00 55.38 96 LYS A CA 1
ATOM 791 C C . LYS A 1 96 ? 3.801 6.245 23.200 1.00 55.38 96 LYS A C 1
ATOM 793 O O . LYS A 1 96 ? 2.901 6.336 24.028 1.00 55.38 96 LYS A O 1
ATOM 798 N N . GLY A 1 97 ? 3.750 6.831 22.006 1.00 52.19 97 GLY A N 1
ATOM 799 C CA . GLY A 1 97 ? 2.662 7.712 21.624 1.00 52.19 97 GLY A CA 1
ATOM 800 C C . GLY A 1 97 ? 1.386 6.900 21.519 1.00 52.19 97 GLY A C 1
ATOM 801 O O . GLY A 1 97 ? 1.433 5.708 21.203 1.00 52.19 97 GLY A O 1
ATOM 802 N N . THR A 1 98 ? 0.252 7.549 21.770 1.00 59.66 98 THR A N 1
ATOM 803 C CA . THR A 1 98 ? -1.070 6.962 21.563 1.00 59.66 98 THR A CA 1
ATOM 804 C C . THR A 1 98 ? -1.089 6.226 20.221 1.00 59.66 98 THR A C 1
ATOM 806 O O . THR A 1 98 ? -0.736 6.833 19.202 1.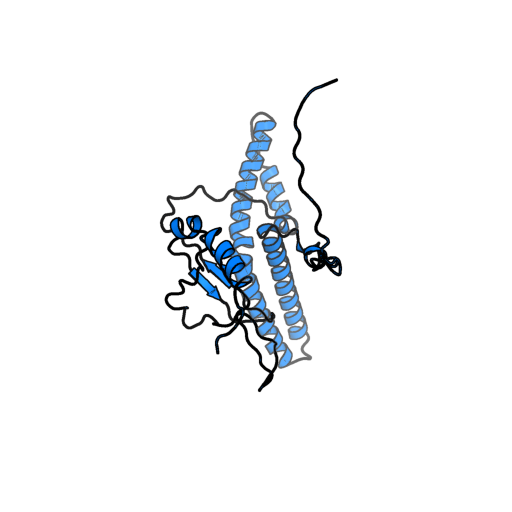00 59.66 98 THR A O 1
ATOM 809 N N . PRO A 1 99 ? -1.458 4.931 20.190 1.00 63.69 99 PRO A N 1
ATOM 810 C CA . PRO A 1 99 ? -1.460 4.171 18.954 1.00 63.69 99 PRO A CA 1
ATOM 811 C C . PRO A 1 99 ? -2.308 4.898 17.906 1.00 63.69 99 PRO A C 1
ATOM 813 O O . PRO A 1 99 ? -3.331 5.506 18.256 1.00 63.69 99 PRO A O 1
ATOM 816 N N . PRO A 1 100 ? -1.893 4.869 16.627 1.00 67.12 100 PRO A N 1
ATOM 817 C CA . PRO A 1 100 ? -2.586 5.595 15.579 1.00 67.12 100 PRO A CA 1
ATOM 818 C C . PRO A 1 100 ? -4.070 5.231 15.591 1.00 67.12 100 PRO A C 1
ATOM 820 O O . PRO A 1 100 ? -4.457 4.063 15.722 1.00 67.12 100 PRO A O 1
ATOM 823 N N . ARG A 1 101 ? -4.918 6.259 15.490 1.00 79.88 101 ARG A N 1
ATOM 824 C CA . ARG A 1 101 ? -6.365 6.061 15.412 1.00 79.88 101 ARG A CA 1
ATOM 825 C C . ARG A 1 101 ? -6.662 5.179 14.201 1.00 79.88 101 ARG A C 1
ATOM 827 O O . ARG A 1 101 ? -6.056 5.340 13.144 1.00 79.88 101 ARG A O 1
ATOM 834 N N . PHE A 1 102 ? -7.595 4.247 14.374 1.00 84.88 102 PHE A N 1
ATOM 835 C CA . PHE A 1 102 ? -8.048 3.408 13.270 1.00 84.88 102 PHE A CA 1
ATOM 836 C C . PHE A 1 102 ? -8.657 4.303 12.193 1.00 84.88 102 PHE A C 1
ATOM 838 O O . PHE A 1 102 ? -9.477 5.165 12.509 1.00 84.88 102 PHE A O 1
ATOM 845 N N . LYS A 1 103 ? -8.243 4.090 10.947 1.00 86.12 103 LYS A N 1
ATOM 846 C CA . LYS A 1 103 ? -8.834 4.715 9.771 1.00 86.12 103 LYS A CA 1
ATOM 847 C C . LYS A 1 103 ? -9.262 3.602 8.833 1.00 86.12 103 LYS A C 1
ATOM 849 O O . LYS A 1 103 ? -8.462 2.716 8.540 1.00 86.12 103 LYS A O 1
ATOM 854 N N . PHE A 1 104 ? -10.517 3.659 8.415 1.00 90.06 104 PHE A N 1
ATOM 855 C CA . PHE A 1 104 ? -11.042 2.770 7.394 1.00 90.06 104 PHE A CA 1
ATOM 856 C C . PHE A 1 104 ? -10.384 3.090 6.052 1.00 90.06 104 PHE A C 1
ATOM 858 O O . PHE A 1 104 ? -10.172 4.269 5.764 1.00 90.06 104 PHE A O 1
ATOM 865 N N . ILE A 1 105 ? -10.053 2.070 5.263 1.00 89.81 105 ILE A N 1
ATOM 866 C CA . ILE A 1 105 ? -9.484 2.238 3.926 1.00 89.81 105 ILE A CA 1
ATOM 867 C C . ILE A 1 105 ? -10.541 1.830 2.910 1.00 89.81 105 ILE A C 1
ATOM 869 O O . ILE A 1 105 ? -11.023 0.702 2.950 1.00 89.81 105 ILE A O 1
ATOM 873 N N . ASN A 1 106 ? -10.891 2.738 2.002 1.00 90.88 106 ASN A N 1
ATOM 874 C CA . ASN A 1 106 ? -12.001 2.528 1.073 1.00 90.88 106 ASN A CA 1
ATOM 875 C C . ASN A 1 106 ? -11.730 1.366 0.109 1.00 90.88 106 ASN A C 1
ATOM 877 O O . ASN A 1 106 ? -12.630 0.567 -0.129 1.00 90.88 106 ASN A O 1
ATOM 881 N N . ALA A 1 107 ? -10.476 1.201 -0.324 1.00 87.88 107 ALA A N 1
ATOM 882 C CA . ALA A 1 107 ? -10.034 0.091 -1.171 1.00 87.88 107 ALA A CA 1
ATOM 883 C C . ALA A 1 107 ? -10.317 -1.300 -0.568 1.00 87.88 107 ALA A C 1
ATOM 885 O O . ALA A 1 107 ? -10.345 -2.294 -1.283 1.00 87.88 107 ALA A O 1
ATOM 886 N N . TRP A 1 108 ? -10.564 -1.413 0.746 1.00 91.38 108 TRP A N 1
ATOM 887 C CA . TRP A 1 108 ? -11.005 -2.686 1.321 1.00 91.38 108 TRP A CA 1
ATOM 888 C C . TRP A 1 108 ? -12.352 -3.136 0.763 1.00 91.38 108 TRP A C 1
ATOM 890 O O . TRP A 1 108 ? -12.543 -4.330 0.591 1.00 91.38 108 TRP A O 1
ATOM 900 N N . THR A 1 109 ? -13.259 -2.208 0.454 1.00 91.38 109 THR A N 1
ATOM 901 C CA . THR A 1 109 ? -14.610 -2.534 -0.035 1.00 91.38 109 THR A CA 1
ATOM 902 C C . THR A 1 109 ? -14.627 -3.169 -1.422 1.00 91.38 109 THR A C 1
ATOM 904 O O . THR A 1 109 ? -15.579 -3.865 -1.754 1.00 91.38 109 THR A O 1
ATOM 907 N N . GLU A 1 110 ? -13.566 -2.971 -2.202 1.00 88.06 110 GLU A N 1
ATOM 908 C CA . GLU A 1 110 ? -13.423 -3.501 -3.561 1.00 88.06 110 GLU A CA 1
ATOM 909 C C . GLU A 1 110 ? -12.903 -4.946 -3.567 1.00 88.06 110 GLU A C 1
ATOM 911 O O . GLU A 1 110 ? -12.962 -5.636 -4.584 1.00 88.06 110 GLU A O 1
ATOM 916 N N . ARG A 1 111 ? -12.414 -5.442 -2.425 1.00 88.19 111 ARG A N 1
ATOM 917 C CA . ARG A 1 111 ? -11.904 -6.807 -2.320 1.00 88.19 111 ARG A CA 1
ATOM 918 C C . ARG A 1 111 ? -13.033 -7.814 -2.121 1.00 88.19 111 ARG A C 1
ATOM 920 O O . ARG A 1 111 ? -13.916 -7.628 -1.285 1.00 88.19 111 ARG A O 1
ATOM 927 N N . ALA A 1 112 ? -12.927 -8.951 -2.806 1.00 89.00 112 ALA A N 1
ATOM 928 C CA . ALA A 1 112 ? -13.915 -10.030 -2.737 1.00 89.00 112 ALA A CA 1
ATOM 929 C C . ALA A 1 112 ? -14.096 -10.622 -1.321 1.00 89.00 112 ALA A C 1
ATOM 931 O O . ALA A 1 112 ? -15.185 -11.064 -0.964 1.00 89.00 112 ALA A O 1
ATOM 932 N N . ASP A 1 113 ? -13.047 -10.614 -0.496 1.00 90.50 113 ASP A N 1
ATOM 933 C CA . ASP A 1 113 ? -13.043 -11.170 0.863 1.00 90.50 113 ASP A CA 1
ATOM 934 C C . ASP A 1 113 ? -13.614 -10.217 1.932 1.00 90.50 113 ASP A C 1
ATOM 936 O O . ASP A 1 113 ? -13.883 -10.635 3.063 1.00 90.50 113 ASP A O 1
ATOM 940 N N . PHE A 1 114 ? -13.847 -8.946 1.593 1.00 93.00 114 PHE A N 1
ATOM 941 C CA . PHE A 1 114 ? -14.277 -7.932 2.554 1.00 93.00 114 PHE A CA 1
ATOM 942 C C . PHE A 1 114 ? -15.681 -8.184 3.103 1.00 93.00 114 PHE A C 1
ATOM 944 O O . PHE A 1 114 ? -15.878 -8.186 4.320 1.00 93.00 114 PHE A O 1
ATOM 951 N N . MET A 1 115 ? -16.660 -8.424 2.225 1.00 95.75 115 MET A N 1
ATOM 952 C CA . MET A 1 115 ? -18.049 -8.624 2.653 1.00 95.75 115 MET A CA 1
ATOM 953 C C . MET A 1 115 ? -18.211 -9.893 3.490 1.00 95.75 115 MET A C 1
ATOM 955 O O . MET A 1 115 ? -18.896 -9.857 4.511 1.00 95.75 115 MET A O 1
ATOM 959 N N . ALA A 1 116 ? -17.501 -10.968 3.137 1.00 95.75 116 ALA A N 1
ATOM 960 C CA . ALA A 1 116 ? -17.476 -12.198 3.925 1.00 95.75 116 ALA A CA 1
ATOM 961 C C . ALA A 1 116 ? -16.923 -11.962 5.345 1.00 95.75 116 ALA A C 1
ATOM 963 O O . ALA A 1 116 ? -17.450 -12.492 6.326 1.00 95.75 116 ALA A O 1
ATOM 964 N N . LEU A 1 117 ? -15.889 -11.122 5.489 1.00 95.12 117 LEU A N 1
ATOM 965 C CA . LEU A 1 117 ? -15.358 -10.730 6.798 1.00 95.12 117 LEU A CA 1
ATOM 966 C C . LEU A 1 117 ? -16.383 -9.933 7.613 1.00 95.12 117 LEU A C 1
ATOM 968 O O . LEU A 1 117 ? -16.557 -10.211 8.803 1.00 95.12 117 LEU A O 1
ATOM 972 N N . VAL A 1 118 ? -17.057 -8.960 6.993 1.00 96.62 118 VAL A N 1
ATOM 973 C CA . VAL A 1 118 ? -18.089 -8.149 7.658 1.00 96.62 118 VAL A CA 1
ATOM 974 C C . VAL A 1 118 ? -19.233 -9.036 8.134 1.00 96.62 118 VAL A C 1
ATOM 976 O O . VAL A 1 118 ? -19.595 -8.971 9.308 1.00 96.62 118 VAL A O 1
ATOM 979 N N . GLU A 1 119 ? -19.760 -9.891 7.258 1.00 97.06 119 GLU A N 1
ATOM 980 C CA . GLU A 1 119 ? -20.867 -10.795 7.560 1.00 97.06 119 GLU A CA 1
ATOM 981 C C . GLU A 1 119 ? -20.531 -11.733 8.721 1.00 97.06 119 GLU A C 1
ATOM 983 O O . GLU A 1 119 ? -21.290 -11.810 9.689 1.00 97.06 119 GLU A O 1
ATOM 988 N N . ARG A 1 120 ? -19.350 -12.360 8.693 1.00 96.94 120 ARG A N 1
ATOM 989 C CA . ARG A 1 120 ? -18.878 -13.235 9.774 1.00 96.94 120 ARG A CA 1
ATOM 990 C C . ARG A 1 120 ? -18.892 -12.531 11.131 1.00 96.94 120 ARG A C 1
ATOM 992 O O . ARG A 1 120 ? -19.365 -13.092 12.116 1.00 96.94 120 ARG A O 1
ATOM 999 N N . VAL A 1 121 ? -18.405 -11.291 11.204 1.00 96.31 121 VAL A N 1
ATOM 1000 C CA . VAL A 1 121 ? -18.442 -10.503 12.450 1.00 96.31 121 VAL A CA 1
ATOM 1001 C C . VAL A 1 121 ? -19.878 -10.119 12.822 1.00 96.31 121 VAL A C 1
ATOM 1003 O O . VAL A 1 121 ? -20.251 -10.087 14.003 1.00 96.31 121 VAL A O 1
ATOM 1006 N N . TRP A 1 122 ? -20.706 -9.831 11.820 1.00 97.00 122 TRP A N 1
ATOM 1007 C CA . TRP A 1 122 ? -22.092 -9.428 12.012 1.00 97.00 122 TRP A CA 1
ATOM 1008 C C . TRP A 1 122 ? -23.000 -10.567 12.471 1.00 97.00 122 TRP A C 1
ATOM 1010 O O . TRP A 1 122 ? -24.001 -10.305 13.137 1.00 97.00 122 TRP A O 1
ATOM 1020 N N . GLN A 1 123 ? -22.633 -11.819 12.225 1.00 96.88 123 GLN A N 1
ATOM 1021 C CA . GLN A 1 123 ? -23.361 -12.992 12.708 1.00 96.88 123 GLN A CA 1
ATOM 1022 C C . GLN A 1 123 ? -22.995 -13.385 14.152 1.00 96.88 123 GLN A C 1
ATOM 1024 O O . GLN A 1 123 ? -23.737 -14.131 14.787 1.00 96.88 123 GLN A O 1
ATOM 1029 N N . THR A 1 124 ? -21.927 -12.825 14.738 1.00 96.00 124 THR A N 1
ATOM 1030 C CA . THR A 1 124 ? -21.518 -13.132 16.123 1.00 96.00 124 THR A CA 1
ATOM 1031 C C . THR A 1 124 ? -22.648 -12.851 17.129 1.00 96.00 124 THR A C 1
ATOM 1033 O O . THR A 1 124 ? -23.141 -11.715 17.189 1.00 96.00 124 THR A O 1
ATOM 1036 N N . PRO A 1 125 ? -23.073 -13.821 17.956 1.00 95.69 125 PRO A N 1
ATOM 1037 C CA . PRO A 1 125 ? -24.127 -13.599 18.938 1.00 95.69 125 PRO A CA 1
ATOM 1038 C C . PRO A 1 125 ? -23.629 -12.683 20.065 1.00 95.69 125 PRO A C 1
ATOM 1040 O O . PRO A 1 125 ? -22.629 -12.965 20.718 1.00 95.69 125 PRO A O 1
ATOM 1043 N N . ILE A 1 126 ? -24.340 -11.576 20.310 1.00 96.19 126 ILE A N 1
ATOM 1044 C CA . ILE A 1 126 ? -24.037 -10.621 21.390 1.00 96.19 126 ILE A CA 1
ATOM 1045 C C . ILE A 1 126 ? -25.304 -10.382 22.203 1.00 96.19 126 ILE A C 1
ATOM 1047 O O . ILE A 1 126 ? -26.346 -10.030 21.641 1.00 96.19 126 ILE A O 1
ATOM 1051 N N . ARG A 1 127 ? -25.207 -10.573 23.522 1.00 96.00 127 ARG A N 1
ATOM 1052 C CA . ARG A 1 127 ? -26.279 -10.303 24.489 1.00 96.00 127 ARG A CA 1
ATOM 1053 C C . ARG A 1 127 ? -26.197 -8.860 24.988 1.00 96.00 127 ARG A C 1
ATOM 1055 O O . ARG A 1 127 ? -25.107 -8.317 25.118 1.00 96.00 127 ARG A O 1
ATOM 1062 N N . GLY A 1 128 ? -27.346 -8.260 25.280 1.00 95.25 128 GLY A N 1
ATOM 1063 C CA . GLY A 1 128 ? -27.462 -6.883 25.766 1.00 95.25 128 GLY A CA 1
ATOM 1064 C C . GLY A 1 128 ? -28.495 -6.082 24.978 1.00 95.25 128 GLY A C 1
ATOM 1065 O O . GLY A 1 128 ? -29.137 -6.599 24.061 1.00 95.25 128 GLY A O 1
ATOM 1066 N N . ASN A 1 129 ? -28.657 -4.808 25.334 1.00 96.69 129 ASN A N 1
ATOM 1067 C CA . ASN A 1 129 ? -29.565 -3.917 24.614 1.00 96.69 129 ASN A CA 1
ATOM 1068 C C . ASN A 1 129 ? -29.089 -3.688 23.156 1.00 96.69 129 ASN A C 1
ATOM 1070 O O . ASN A 1 129 ? -27.912 -3.907 22.847 1.00 96.69 129 ASN A O 1
ATOM 1074 N N . PRO A 1 130 ? -29.970 -3.246 22.240 1.00 95.44 130 PRO A N 1
ATOM 1075 C CA . PRO A 1 130 ? -29.617 -3.062 20.831 1.00 95.44 130 PRO A CA 1
ATOM 1076 C C . PRO A 1 130 ? -28.387 -2.172 20.595 1.00 95.44 130 PRO A C 1
ATOM 1078 O O . PRO A 1 130 ? -27.542 -2.501 19.762 1.00 95.44 130 PRO A O 1
ATOM 1081 N N . MET A 1 131 ? -28.234 -1.091 21.365 1.00 97.06 131 MET A N 1
ATOM 1082 C CA . MET A 1 131 ? -27.103 -0.168 21.239 1.00 97.06 131 MET A CA 1
ATOM 1083 C C . MET A 1 131 ? -25.777 -0.829 21.643 1.00 97.06 131 MET A C 1
ATOM 1085 O O . MET A 1 131 ? -24.768 -0.710 20.944 1.00 97.06 131 MET A O 1
ATOM 1089 N N . PHE A 1 132 ? -25.786 -1.593 22.736 1.00 96.94 132 PHE A N 1
ATOM 1090 C CA . PHE A 1 132 ? -24.646 -2.392 23.175 1.00 96.94 132 PHE A CA 1
ATOM 1091 C C . PHE A 1 132 ? -24.257 -3.411 22.098 1.00 96.94 132 PHE A C 1
ATOM 1093 O O . PHE A 1 132 ? -23.104 -3.471 21.688 1.00 96.94 132 PHE A O 1
ATOM 1100 N N . ARG A 1 133 ? -25.233 -4.134 21.532 1.00 96.62 133 ARG A N 1
ATOM 1101 C CA . ARG A 1 133 ? -24.985 -5.119 20.464 1.00 96.62 133 ARG A CA 1
ATOM 1102 C C . ARG A 1 133 ? -24.305 -4.496 19.242 1.00 96.62 133 ARG A C 1
ATOM 1104 O O . ARG A 1 133 ? -23.332 -5.059 18.744 1.00 96.62 133 ARG A O 1
ATOM 1111 N N . ILE A 1 134 ? -24.787 -3.345 18.769 1.00 96.25 134 ILE A N 1
ATOM 1112 C CA . ILE A 1 134 ? -24.206 -2.646 17.610 1.00 96.25 134 ILE A CA 1
ATOM 1113 C C . ILE A 1 134 ? -22.785 -2.171 17.921 1.00 96.25 134 ILE A C 1
ATOM 1115 O O . ILE A 1 134 ? -21.859 -2.432 17.154 1.00 96.25 134 ILE A O 1
ATOM 1119 N N . THR A 1 135 ? -22.590 -1.501 19.057 1.00 96.50 135 THR A N 1
ATOM 1120 C CA . THR A 1 135 ? -21.276 -0.957 19.429 1.00 96.50 135 THR A CA 1
ATOM 1121 C C . THR A 1 135 ? -20.230 -2.054 19.628 1.00 96.50 135 THR A C 1
ATOM 1123 O O . THR A 1 135 ? -19.112 -1.913 19.128 1.00 96.50 135 THR A O 1
ATOM 1126 N N . THR A 1 136 ? -20.583 -3.185 20.247 1.00 96.62 136 THR A N 1
ATOM 1127 C CA . THR A 1 136 ? -19.675 -4.335 20.369 1.00 96.62 136 THR A CA 1
ATOM 1128 C C . THR A 1 136 ? -19.359 -4.961 19.008 1.00 96.62 136 THR A C 1
ATOM 1130 O O . THR A 1 136 ? -18.194 -5.244 18.734 1.00 96.62 136 THR A O 1
ATOM 1133 N N . LYS A 1 137 ? -20.338 -5.111 18.100 1.00 97.19 137 LYS A N 1
ATOM 1134 C CA . LYS A 1 137 ? -20.072 -5.587 16.725 1.00 97.19 137 LYS A CA 1
ATOM 1135 C C . LYS A 1 137 ? -19.098 -4.679 15.981 1.00 97.19 137 LYS A C 1
ATOM 1137 O O . LYS A 1 137 ? -18.161 -5.173 15.362 1.00 97.19 137 LYS A O 1
ATOM 1142 N N . MET A 1 138 ? -19.260 -3.362 16.096 1.00 95.81 138 MET A N 1
ATOM 1143 C CA . MET A 1 138 ? -18.335 -2.398 15.492 1.00 95.81 138 MET A CA 1
ATOM 1144 C C . MET A 1 138 ? -16.922 -2.490 16.087 1.00 95.81 138 MET A C 1
ATOM 1146 O O . MET A 1 138 ? -15.937 -2.347 15.363 1.00 95.81 138 MET A O 1
ATOM 1150 N N . GLN A 1 139 ? -16.792 -2.756 17.391 1.00 95.38 139 GLN A N 1
ATOM 1151 C CA . GLN A 1 139 ? -15.491 -2.974 18.035 1.00 95.38 139 GLN A CA 1
ATOM 1152 C C . GLN A 1 139 ? -14.805 -4.252 17.537 1.00 95.38 139 GLN A C 1
ATOM 1154 O O . GLN A 1 139 ? -13.611 -4.212 17.232 1.00 95.38 139 GLN A O 1
ATOM 1159 N N . LEU A 1 140 ? -15.553 -5.351 17.407 1.00 96.38 140 LEU A N 1
ATOM 1160 C CA . LEU A 1 140 ? -15.054 -6.605 16.836 1.00 96.38 140 LEU A CA 1
ATOM 1161 C C . LEU A 1 140 ? -14.634 -6.413 15.377 1.00 96.38 140 LEU A C 1
ATOM 1163 O O . LEU A 1 140 ? -13.516 -6.765 15.007 1.00 96.38 140 LEU A O 1
ATOM 1167 N N . LEU A 1 141 ? -15.475 -5.757 14.574 1.00 96.50 141 LEU A N 1
ATOM 1168 C CA . LEU A 1 141 ? -15.181 -5.488 13.168 1.00 96.50 141 LEU A CA 1
ATOM 1169 C C . LEU A 1 141 ? -13.917 -4.643 13.031 1.00 96.50 141 LEU A C 1
ATOM 1171 O O . LEU A 1 141 ? -13.043 -4.935 12.224 1.00 96.50 141 LEU A O 1
ATOM 1175 N N . ARG A 1 142 ? -13.766 -3.623 13.877 1.00 94.25 142 ARG A N 1
ATOM 1176 C CA . ARG A 1 142 ? -12.553 -2.808 13.925 1.00 94.25 142 ARG A CA 1
ATOM 1177 C C . ARG A 1 142 ? -11.302 -3.635 14.239 1.00 94.25 142 ARG A C 1
ATOM 1179 O O . ARG A 1 142 ? -10.237 -3.314 13.713 1.00 94.25 142 ARG A O 1
ATOM 1186 N N . ALA A 1 143 ? -11.384 -4.633 15.119 1.00 93.62 143 ALA A N 1
ATOM 1187 C CA . ALA A 1 143 ? -10.253 -5.505 15.433 1.00 93.62 143 ALA A CA 1
ATOM 1188 C C . ALA A 1 143 ? -9.881 -6.389 14.232 1.00 93.62 143 ALA A C 1
ATOM 1190 O O . ALA A 1 143 ? -8.715 -6.419 13.839 1.00 93.62 143 ALA A O 1
ATOM 1191 N N . GLU A 1 144 ? -10.875 -6.999 13.588 1.00 94.62 144 GLU A N 1
ATOM 1192 C CA . GLU A 1 144 ? -10.678 -7.809 12.383 1.00 94.62 144 GLU A CA 1
ATOM 1193 C C . GLU A 1 144 ? -10.105 -6.980 11.228 1.00 94.62 144 GLU A C 1
ATOM 1195 O O . GLU A 1 144 ? -9.125 -7.382 10.608 1.00 94.62 144 GLU A O 1
ATOM 1200 N N . LEU A 1 145 ? -10.611 -5.763 11.004 1.00 93.75 145 LEU A N 1
ATOM 1201 C CA . LEU A 1 145 ? -10.096 -4.858 9.971 1.00 93.75 145 LEU A CA 1
ATOM 1202 C C . LEU A 1 145 ? -8.656 -4.398 10.241 1.00 93.75 145 LEU A C 1
ATOM 1204 O O . LEU A 1 145 ? -7.897 -4.147 9.307 1.00 93.75 145 LEU A O 1
ATOM 1208 N N . LYS A 1 146 ? -8.228 -4.309 11.507 1.00 90.88 146 LYS A N 1
ATOM 1209 C CA . LYS A 1 146 ? -6.810 -4.067 11.826 1.00 90.88 146 LYS A CA 1
ATOM 1210 C C . LYS A 1 146 ? -5.929 -5.254 11.438 1.00 90.88 146 LYS A C 1
ATOM 1212 O O . LYS A 1 146 ? -4.801 -5.031 11.006 1.00 90.88 146 LYS A O 1
ATOM 1217 N N . ASN A 1 147 ? -6.408 -6.484 11.605 1.00 90.12 147 ASN A N 1
ATOM 1218 C CA . ASN A 1 147 ? -5.680 -7.675 11.167 1.00 90.12 147 ASN A CA 1
ATOM 1219 C C . ASN A 1 147 ? -5.671 -7.769 9.637 1.00 90.12 147 ASN A C 1
ATOM 1221 O O . ASN A 1 147 ? -4.610 -7.954 9.048 1.00 90.12 147 ASN A O 1
ATOM 1225 N N . PHE A 1 148 ? -6.809 -7.499 8.998 1.00 89.94 148 PHE A N 1
ATOM 1226 C CA . PHE A 1 148 ? -6.940 -7.393 7.546 1.00 89.94 148 PHE A CA 1
ATOM 1227 C C . PHE A 1 148 ? -5.942 -6.388 6.949 1.00 89.94 148 PHE A C 1
ATOM 1229 O O . PHE A 1 148 ? -5.233 -6.692 5.990 1.00 89.94 148 PHE A O 1
ATOM 1236 N N . HIS A 1 149 ? -5.792 -5.219 7.583 1.00 89.31 149 HIS A N 1
ATOM 1237 C CA . HIS A 1 149 ? -4.796 -4.219 7.198 1.00 89.31 149 HIS A CA 1
ATOM 1238 C C . HIS A 1 149 ? -3.364 -4.769 7.203 1.00 89.31 149 HIS A C 1
ATOM 1240 O O . HIS A 1 149 ? -2.619 -4.520 6.256 1.00 89.31 149 HIS A O 1
ATOM 1246 N N . LYS A 1 150 ? -2.982 -5.500 8.260 1.00 85.44 150 LYS A N 1
ATOM 1247 C CA . LYS A 1 150 ? -1.633 -6.072 8.406 1.00 85.44 150 LYS A CA 1
ATOM 1248 C C . LYS A 1 150 ? -1.326 -7.127 7.342 1.00 85.44 150 LYS A C 1
ATOM 1250 O O . LYS A 1 150 ? -0.183 -7.251 6.921 1.00 85.44 150 LYS A O 1
ATOM 1255 N N . LEU A 1 151 ? -2.335 -7.897 6.943 1.00 84.81 151 LEU A N 1
ATOM 1256 C CA . LEU A 1 151 ? -2.167 -8.993 5.992 1.00 84.81 151 LEU A CA 1
ATOM 1257 C C . LEU A 1 151 ? -2.136 -8.509 4.541 1.00 84.81 151 LEU A C 1
ATOM 1259 O O . LEU A 1 151 ? -1.360 -9.029 3.747 1.00 84.81 151 LEU A O 1
ATOM 1263 N N . HIS A 1 152 ? -2.951 -7.511 4.190 1.00 82.00 152 HIS A N 1
ATOM 1264 C CA . HIS A 1 152 ? -3.138 -7.129 2.786 1.00 82.00 152 HIS A CA 1
ATOM 1265 C C . HIS A 1 152 ? -2.557 -5.763 2.440 1.00 82.00 152 HIS A C 1
ATOM 1267 O O . HIS A 1 152 ? -1.885 -5.609 1.424 1.00 82.00 152 HIS A O 1
ATOM 1273 N N . THR A 1 153 ? -2.811 -4.759 3.276 1.00 81.06 153 THR A N 1
ATOM 1274 C CA . THR A 1 153 ? -2.547 -3.359 2.927 1.00 81.06 153 THR A CA 1
ATOM 1275 C C . THR A 1 153 ? -1.152 -2.903 3.340 1.00 81.06 153 THR A C 1
ATOM 1277 O O . THR A 1 153 ? -0.528 -2.137 2.618 1.00 81.06 153 THR A O 1
ATOM 1280 N N . SER A 1 154 ? -0.632 -3.326 4.497 1.00 79.06 154 SER A N 1
ATOM 1281 C CA . SER A 1 154 ? 0.701 -2.878 4.938 1.00 79.06 154 SER A CA 1
ATOM 1282 C C . SER A 1 154 ? 1.838 -3.441 4.090 1.00 79.06 154 SER A C 1
ATOM 1284 O O . SER A 1 154 ? 2.925 -2.878 4.096 1.00 79.06 154 SER A O 1
ATOM 1286 N N . VAL A 1 155 ? 1.580 -4.530 3.369 1.00 85.75 155 VAL A N 1
ATOM 1287 C CA . VAL A 1 155 ? 2.532 -5.202 2.477 1.00 85.75 155 VAL A CA 1
ATOM 1288 C C . VAL A 1 155 ? 2.261 -4.906 0.997 1.00 85.75 155 VAL A C 1
ATOM 1290 O O . VAL A 1 155 ? 2.883 -5.525 0.139 1.00 85.75 155 VAL A O 1
ATOM 1293 N N . ILE A 1 156 ? 1.333 -3.991 0.677 1.00 87.88 156 ILE A N 1
ATOM 1294 C CA . ILE A 1 156 ? 0.902 -3.743 -0.710 1.00 87.88 156 ILE A CA 1
ATOM 1295 C C . ILE A 1 156 ? 2.074 -3.339 -1.611 1.00 87.88 156 ILE A C 1
ATOM 1297 O O . ILE A 1 156 ? 2.259 -3.947 -2.657 1.00 87.88 156 ILE A O 1
ATOM 1301 N N . SER A 1 157 ? 2.938 -2.431 -1.149 1.00 85.56 157 SER A N 1
ATOM 1302 C CA . SER A 1 157 ? 4.120 -1.985 -1.894 1.00 85.56 157 SER A CA 1
ATOM 1303 C C . SER A 1 157 ? 5.099 -3.131 -2.149 1.00 85.56 157 SER A C 1
ATOM 1305 O O . SER A 1 157 ? 5.630 -3.281 -3.244 1.00 85.56 157 SER A O 1
ATOM 1307 N N . SER A 1 158 ? 5.310 -3.996 -1.151 1.00 87.94 158 SER A N 1
ATOM 1308 C CA . SER A 1 158 ? 6.165 -5.182 -1.280 1.00 87.94 158 SER A CA 1
ATOM 1309 C C . SER A 1 158 ? 5.614 -6.151 -2.327 1.00 87.94 158 SER A C 1
ATOM 1311 O O . SER A 1 158 ? 6.362 -6.649 -3.163 1.00 87.94 158 SER A O 1
ATOM 1313 N N . ARG A 1 159 ? 4.294 -6.376 -2.310 1.00 91.25 159 ARG A N 1
ATOM 1314 C CA . ARG A 1 159 ? 3.595 -7.219 -3.288 1.00 91.25 159 ARG A CA 1
ATOM 1315 C C . ARG A 1 159 ? 3.651 -6.618 -4.691 1.00 91.25 159 ARG A C 1
ATOM 1317 O O . ARG A 1 159 ? 3.852 -7.367 -5.638 1.00 91.25 159 ARG A O 1
ATOM 1324 N N . ALA A 1 160 ? 3.512 -5.299 -4.829 1.00 90.50 160 ALA A N 1
ATOM 1325 C CA . ALA A 1 160 ? 3.617 -4.607 -6.113 1.00 90.50 160 ALA A CA 1
ATOM 1326 C C . ALA A 1 160 ? 5.030 -4.734 -6.710 1.00 90.50 160 ALA A C 1
ATOM 1328 O O . ALA A 1 160 ? 5.168 -5.048 -7.889 1.00 90.50 160 ALA A O 1
ATOM 1329 N N . ILE A 1 161 ? 6.079 -4.583 -5.890 1.00 89.69 161 ILE A N 1
ATOM 1330 C CA . ILE A 1 161 ? 7.476 -4.802 -6.308 1.00 89.69 161 ILE A CA 1
ATOM 1331 C C . ILE A 1 161 ? 7.685 -6.244 -6.782 1.00 89.69 161 ILE A C 1
ATOM 1333 O O . ILE A 1 161 ? 8.251 -6.474 -7.848 1.00 89.69 161 ILE A O 1
ATOM 1337 N N . GLU A 1 162 ? 7.216 -7.221 -6.012 1.00 93.62 162 GLU A N 1
ATOM 1338 C CA . GLU A 1 162 ? 7.363 -8.635 -6.358 1.00 93.62 162 GLU A CA 1
ATOM 1339 C C . GLU A 1 162 ? 6.565 -8.999 -7.625 1.00 93.62 162 GLU A C 1
ATOM 1341 O O . GLU A 1 162 ? 7.036 -9.751 -8.477 1.00 93.62 162 GLU A O 1
ATOM 1346 N N . ALA A 1 163 ? 5.362 -8.440 -7.791 1.00 93.19 163 ALA A N 1
ATOM 1347 C CA . ALA A 1 163 ? 4.561 -8.601 -9.002 1.00 93.19 163 ALA A CA 1
ATOM 1348 C C . ALA A 1 163 ? 5.241 -7.975 -10.225 1.00 93.19 163 ALA A C 1
ATOM 1350 O O . ALA A 1 163 ? 5.249 -8.598 -11.285 1.00 93.19 163 ALA A O 1
ATOM 1351 N N . LYS A 1 164 ? 5.883 -6.811 -10.064 1.00 93.62 164 LYS A N 1
ATOM 1352 C CA . LYS A 1 164 ? 6.701 -6.199 -11.114 1.00 93.62 164 LYS A CA 1
ATOM 1353 C C . LYS A 1 164 ? 7.835 -7.126 -11.543 1.00 93.62 164 LYS A C 1
ATOM 1355 O O . LYS A 1 164 ? 7.969 -7.401 -12.723 1.00 93.62 164 LYS A O 1
ATOM 1360 N N . GLN A 1 165 ? 8.591 -7.678 -10.594 1.00 94.62 165 GLN A N 1
ATOM 1361 C CA . GLN A 1 165 ? 9.693 -8.601 -10.896 1.00 94.62 165 GLN A CA 1
ATOM 1362 C C . GLN A 1 165 ? 9.222 -9.859 -11.640 1.00 94.62 165 GLN A C 1
ATOM 1364 O O . GLN A 1 165 ? 9.903 -10.346 -12.547 1.00 94.62 165 GLN A O 1
ATOM 1369 N N . ARG A 1 166 ? 8.048 -10.393 -11.275 1.00 95.12 166 ARG A N 1
ATOM 1370 C CA . ARG A 1 166 ? 7.426 -11.514 -11.997 1.00 95.12 166 ARG A CA 1
ATOM 1371 C C . ARG A 1 166 ? 7.028 -11.125 -13.415 1.00 95.12 166 ARG A C 1
ATOM 1373 O O . ARG A 1 166 ? 7.269 -11.904 -14.331 1.00 95.12 166 ARG A O 1
ATOM 1380 N N . TRP A 1 167 ? 6.442 -9.944 -13.588 1.00 96.69 167 TRP A N 1
ATOM 1381 C CA . TRP A 1 167 ? 6.073 -9.433 -14.902 1.00 96.69 167 TRP A CA 1
ATOM 1382 C C . TRP A 1 167 ? 7.302 -9.200 -15.785 1.00 96.69 167 TRP A C 1
ATOM 1384 O O . TRP A 1 167 ? 7.341 -9.742 -16.885 1.00 96.69 167 TRP A O 1
ATOM 1394 N N . ASP A 1 168 ? 8.345 -8.547 -15.266 1.00 94.56 168 ASP A N 1
ATOM 1395 C CA . ASP A 1 168 ? 9.625 -8.361 -15.961 1.00 94.56 168 ASP A CA 1
ATOM 1396 C C . ASP A 1 168 ? 10.202 -9.727 -16.402 1.00 94.56 168 ASP A C 1
ATOM 1398 O O . ASP A 1 168 ? 10.617 -9.913 -17.544 1.00 94.56 168 ASP A O 1
ATOM 1402 N N . SER A 1 169 ? 10.159 -10.737 -15.522 1.00 94.62 169 SER A N 1
ATOM 1403 C CA . SER A 1 169 ? 10.606 -12.103 -15.842 1.00 94.62 169 SER A CA 1
ATOM 1404 C C . SER A 1 169 ? 9.765 -12.765 -16.941 1.00 94.62 169 SER A C 1
ATOM 1406 O O . SER A 1 169 ? 10.312 -13.449 -17.807 1.00 94.62 169 SER A O 1
ATOM 1408 N N . ALA A 1 170 ? 8.444 -12.573 -16.922 1.00 93.50 170 ALA A N 1
ATOM 1409 C CA . ALA A 1 170 ? 7.544 -13.096 -17.946 1.00 93.50 170 ALA A CA 1
ATOM 1410 C C . ALA A 1 170 ? 7.783 -12.428 -19.310 1.00 93.50 170 ALA A C 1
ATOM 1412 O O . ALA A 1 170 ? 7.771 -13.123 -20.326 1.00 93.50 170 ALA A O 1
ATOM 1413 N N . GLN A 1 171 ? 8.077 -11.125 -19.327 1.00 93.31 171 GLN A N 1
ATOM 1414 C CA . GLN A 1 171 ? 8.463 -10.396 -20.537 1.00 93.31 171 GLN A CA 1
ATOM 1415 C C . GLN A 1 171 ? 9.758 -10.953 -21.137 1.00 93.31 171 GLN A C 1
ATOM 1417 O O . GLN A 1 171 ? 9.786 -11.273 -22.321 1.00 93.31 171 GLN A O 1
ATOM 1422 N N . PHE A 1 172 ? 10.790 -11.209 -20.322 1.00 94.25 172 PHE A N 1
ATOM 1423 C CA . PHE A 1 172 ? 12.031 -11.825 -20.813 1.00 94.25 172 PHE A CA 1
ATOM 1424 C C . PHE A 1 172 ? 11.830 -13.220 -21.425 1.00 94.25 172 PHE A C 1
ATOM 1426 O O . PHE A 1 172 ? 12.559 -13.599 -22.343 1.00 94.25 172 PHE A O 1
ATOM 1433 N N . LEU A 1 173 ? 10.889 -14.015 -20.905 1.00 91.88 173 LEU A N 1
ATOM 1434 C CA . LEU A 1 173 ? 10.557 -15.322 -21.483 1.00 91.88 173 LEU A CA 1
ATOM 1435 C C . LEU A 1 173 ? 9.809 -15.173 -22.811 1.00 91.88 173 LEU A C 1
ATOM 1437 O O . LEU A 1 173 ? 10.125 -15.884 -23.765 1.00 91.88 173 LEU A O 1
ATOM 1441 N N . LEU A 1 174 ? 8.869 -14.228 -22.885 1.00 90.44 174 LEU A N 1
ATOM 1442 C CA . LEU A 1 174 ? 8.126 -13.929 -24.104 1.00 90.44 174 LEU A CA 1
ATOM 1443 C C . LEU A 1 174 ? 9.046 -13.408 -25.218 1.00 90.44 174 LEU A C 1
ATOM 1445 O O . LEU A 1 174 ? 8.948 -13.881 -26.344 1.00 90.44 174 LEU A O 1
ATOM 1449 N N . ASP A 1 175 ? 9.994 -12.522 -24.904 1.00 92.25 175 ASP A N 1
ATOM 1450 C CA . ASP A 1 175 ? 10.961 -11.988 -25.875 1.00 92.25 175 ASP A CA 1
ATOM 1451 C C . ASP A 1 175 ? 11.811 -13.088 -26.528 1.00 92.25 175 ASP A C 1
ATOM 1453 O O . ASP A 1 175 ? 12.191 -12.990 -27.696 1.00 92.25 175 ASP A O 1
ATOM 1457 N N . ARG A 1 176 ? 12.108 -14.161 -25.784 1.00 92.50 176 ARG A N 1
ATOM 1458 C CA . ARG A 1 176 ? 12.873 -15.311 -26.291 1.00 92.50 176 ARG A CA 1
ATOM 1459 C C . ARG A 1 176 ? 12.050 -16.217 -27.199 1.00 92.50 176 ARG A C 1
ATOM 1461 O O . ARG A 1 176 ? 12.628 -16.865 -28.068 1.00 92.50 176 ARG A O 1
ATOM 1468 N N . ASN A 1 177 ? 10.738 -16.296 -26.986 1.00 90.50 177 ASN A N 1
ATOM 1469 C CA . ASN A 1 177 ? 9.846 -17.116 -27.799 1.00 90.50 177 ASN A CA 1
ATOM 1470 C C . ASN A 1 177 ? 8.463 -16.448 -27.964 1.00 90.50 177 ASN A C 1
ATOM 1472 O O . ASN A 1 177 ? 7.505 -16.823 -27.280 1.00 90.50 177 ASN A O 1
ATOM 1476 N N . PRO A 1 178 ? 8.344 -15.461 -28.875 1.00 89.38 178 PRO A N 1
ATOM 1477 C CA . PRO A 1 178 ? 7.175 -14.576 -28.948 1.00 89.38 178 PRO A CA 1
ATOM 1478 C C . PRO A 1 178 ? 5.877 -15.238 -29.420 1.00 89.38 178 PRO A C 1
ATOM 1480 O O . PRO A 1 178 ? 4.804 -14.656 -29.281 1.00 89.38 178 PRO A O 1
ATOM 1483 N N . THR A 1 179 ? 5.957 -16.426 -30.019 1.00 93.31 179 THR A N 1
ATOM 1484 C CA . THR A 1 179 ? 4.801 -17.149 -30.571 1.00 93.31 179 THR A CA 1
ATOM 1485 C C . THR A 1 179 ? 4.244 -18.205 -29.619 1.00 93.31 179 THR A C 1
ATOM 1487 O O . THR A 1 179 ? 3.194 -18.782 -29.902 1.00 93.31 179 THR A O 1
ATOM 1490 N N . ASP A 1 180 ? 4.908 -18.461 -28.488 1.00 93.50 180 ASP A N 1
ATOM 1491 C CA . ASP A 1 180 ? 4.437 -19.425 -27.499 1.00 93.50 180 ASP A CA 1
ATOM 1492 C C . ASP A 1 180 ? 3.227 -18.874 -26.733 1.00 93.50 180 ASP A C 1
ATOM 1494 O O . ASP A 1 180 ? 3.322 -17.940 -25.930 1.00 93.50 180 ASP A O 1
ATOM 1498 N N . GLN A 1 181 ? 2.069 -19.498 -26.951 1.00 94.19 181 GLN A N 1
ATOM 1499 C CA . GLN A 1 181 ? 0.813 -19.103 -26.321 1.00 94.19 181 GLN A CA 1
ATOM 1500 C C . GLN A 1 181 ? 0.863 -19.169 -24.787 1.00 94.19 181 GLN A C 1
ATOM 1502 O O . GLN A 1 181 ? 0.191 -18.380 -24.119 1.00 94.19 181 GLN A O 1
ATOM 1507 N N . SER A 1 182 ? 1.659 -20.076 -24.215 1.00 94.94 182 SER A N 1
ATOM 1508 C CA . SER A 1 182 ? 1.850 -20.182 -22.767 1.00 94.94 182 SER A CA 1
ATOM 1509 C C . SER A 1 182 ? 2.545 -18.939 -22.214 1.00 94.94 182 SER A C 1
ATOM 1511 O O . SER A 1 182 ? 2.084 -18.350 -21.234 1.00 94.94 182 SER A O 1
ATOM 1513 N N . HIS A 1 183 ? 3.609 -18.479 -22.880 1.00 91.75 183 HIS A N 1
ATOM 1514 C CA . HIS A 1 183 ? 4.334 -17.272 -22.483 1.00 91.75 183 HIS A CA 1
ATOM 1515 C C . HIS A 1 183 ? 3.489 -16.009 -22.654 1.00 91.75 183 HIS A C 1
ATOM 1517 O O . HIS A 1 183 ? 3.474 -15.179 -21.746 1.00 91.75 183 HIS A O 1
ATOM 1523 N N . ILE A 1 184 ? 2.714 -15.907 -23.741 1.00 92.75 184 ILE A N 1
ATOM 1524 C CA . ILE A 1 184 ? 1.767 -14.799 -23.951 1.00 92.75 184 ILE A CA 1
ATOM 1525 C C . ILE A 1 184 ? 0.736 -14.746 -22.816 1.00 92.75 184 ILE A C 1
ATOM 1527 O O . ILE A 1 184 ? 0.476 -13.685 -22.250 1.00 92.75 184 ILE A O 1
ATOM 1531 N N . ASN A 1 185 ? 0.134 -15.887 -22.471 1.00 95.12 185 ASN A N 1
ATOM 1532 C CA . ASN A 1 185 ? -0.879 -15.946 -21.419 1.00 95.12 185 ASN A CA 1
ATOM 1533 C C . ASN A 1 185 ? -0.285 -15.617 -20.041 1.00 95.12 185 ASN A C 1
ATOM 1535 O O . ASN A 1 185 ? -0.901 -14.878 -19.272 1.00 95.12 185 ASN A O 1
ATOM 1539 N N . ASN A 1 186 ? 0.912 -16.129 -19.746 1.00 94.69 186 ASN A N 1
ATOM 1540 C CA . ASN A 1 186 ? 1.609 -15.865 -18.491 1.00 94.69 186 ASN A CA 1
ATOM 1541 C C . ASN A 1 186 ? 1.989 -14.382 -18.342 1.00 94.69 186 ASN A C 1
ATOM 1543 O O . ASN A 1 186 ? 1.741 -13.796 -17.292 1.00 94.69 186 ASN A O 1
ATOM 1547 N N . GLU A 1 187 ? 2.534 -13.755 -19.390 1.00 96.25 187 GLU A N 1
ATOM 1548 C CA . GLU A 1 187 ? 2.869 -12.325 -19.384 1.00 96.25 187 GLU A CA 1
ATOM 1549 C C . GLU A 1 187 ? 1.630 -11.470 -19.110 1.00 96.25 187 GLU A C 1
ATOM 1551 O O . GLU A 1 187 ? 1.647 -10.666 -18.176 1.00 96.25 187 GLU A O 1
ATOM 1556 N N . ARG A 1 188 ? 0.522 -11.732 -19.816 1.00 95.12 188 ARG A N 1
ATOM 1557 C CA . ARG A 1 188 ? -0.746 -11.013 -19.617 1.00 95.12 188 ARG A CA 1
ATOM 1558 C C . ARG A 1 188 ? -1.296 -11.181 -18.207 1.00 95.12 188 ARG A C 1
ATOM 1560 O O . ARG A 1 188 ? -1.802 -10.224 -17.624 1.00 95.12 188 ARG A O 1
ATOM 1567 N N . GLN A 1 189 ? -1.201 -12.385 -17.646 1.00 96.75 189 GLN A N 1
ATOM 1568 C CA . GLN A 1 189 ? -1.636 -12.647 -16.278 1.00 96.75 189 GLN A CA 1
ATOM 1569 C C . GLN A 1 189 ? -0.775 -11.882 -15.266 1.00 96.75 189 GLN A C 1
ATOM 1571 O O . GLN A 1 189 ? -1.317 -11.246 -14.361 1.00 96.75 189 GLN A O 1
ATOM 1576 N N . CYS A 1 190 ? 0.552 -11.902 -15.418 1.00 95.12 190 CYS A N 1
ATOM 1577 C CA . CYS A 1 190 ? 1.454 -11.139 -14.557 1.00 95.12 190 CYS A CA 1
ATOM 1578 C C . CYS A 1 190 ? 1.213 -9.627 -14.674 1.00 95.12 190 CYS A C 1
ATOM 1580 O O . CYS A 1 190 ? 1.156 -8.951 -13.645 1.00 95.12 190 CYS A O 1
ATOM 1582 N N . ALA A 1 191 ? 1.007 -9.118 -15.891 1.00 93.94 191 ALA A N 1
ATOM 1583 C CA . ALA A 1 191 ? 0.688 -7.717 -16.150 1.00 93.94 191 ALA A CA 1
ATOM 1584 C C . ALA A 1 191 ? -0.609 -7.296 -15.444 1.00 93.94 191 ALA A C 1
ATOM 1586 O O . ALA A 1 191 ? -0.634 -6.282 -14.748 1.00 93.94 191 ALA A O 1
ATOM 1587 N N . ALA A 1 192 ? -1.670 -8.104 -15.557 1.00 95.38 192 ALA A N 1
ATOM 1588 C CA . ALA A 1 192 ? -2.950 -7.839 -14.904 1.00 95.38 192 ALA A CA 1
ATOM 1589 C C . ALA A 1 192 ? -2.825 -7.805 -13.371 1.00 95.38 192 ALA A C 1
ATOM 1591 O O . ALA A 1 192 ? -3.353 -6.899 -12.728 1.00 95.38 192 ALA A O 1
ATOM 1592 N N . VAL A 1 193 ? -2.081 -8.750 -12.782 1.00 94.38 193 VAL A N 1
ATOM 1593 C CA . VAL A 1 193 ? -1.829 -8.780 -11.330 1.00 94.38 193 VAL A CA 1
ATOM 1594 C C . VAL A 1 193 ? -1.032 -7.556 -10.877 1.00 94.38 193 VAL A C 1
ATOM 1596 O O . VAL A 1 193 ? -1.360 -6.963 -9.850 1.00 94.38 193 VAL A O 1
ATOM 1599 N N . TYR A 1 194 ? 0.008 -7.169 -11.621 1.00 93.06 194 TYR A N 1
ATOM 1600 C CA . TYR A 1 194 ? 0.793 -5.978 -11.304 1.00 93.06 194 TYR A CA 1
ATOM 1601 C C . TYR A 1 194 ? -0.059 -4.705 -11.389 1.00 93.06 194 TYR A C 1
ATOM 1603 O O . TYR A 1 194 ? -0.066 -3.928 -10.436 1.00 93.06 194 TYR A O 1
ATOM 1611 N N . SER A 1 195 ? -0.836 -4.546 -12.466 1.00 92.31 195 SER A N 1
ATOM 1612 C CA . SER A 1 195 ? -1.755 -3.415 -12.646 1.00 92.31 195 SER A CA 1
ATOM 1613 C C . SER A 1 195 ? -2.736 -3.301 -11.482 1.00 92.31 195 SER A C 1
ATOM 1615 O O . SER A 1 195 ? -2.824 -2.247 -10.862 1.00 92.31 195 SER A O 1
ATOM 1617 N N . GLN A 1 196 ? -3.396 -4.403 -11.109 1.00 90.62 196 GLN A N 1
ATOM 1618 C CA . GLN A 1 196 ? -4.341 -4.414 -9.992 1.00 90.62 196 GLN A CA 1
ATOM 1619 C C . GLN A 1 196 ? -3.686 -3.974 -8.671 1.00 90.62 196 GLN A C 1
ATOM 1621 O O . GLN A 1 196 ? -4.286 -3.241 -7.887 1.00 90.62 196 GLN A O 1
ATOM 1626 N N . LEU A 1 197 ? -2.454 -4.416 -8.399 1.00 90.31 197 LEU A N 1
ATOM 1627 C CA . LEU A 1 197 ? -1.737 -4.023 -7.183 1.00 90.31 197 LEU A CA 1
ATOM 1628 C C . LEU A 1 197 ? -1.345 -2.543 -7.190 1.00 90.31 197 LEU A C 1
ATOM 1630 O O . LEU A 1 197 ? -1.377 -1.916 -6.131 1.00 90.31 197 LEU A O 1
ATOM 1634 N N . CYS A 1 198 ? -0.997 -1.993 -8.355 1.00 87.62 198 CYS A N 1
ATOM 1635 C CA . CYS A 1 198 ? -0.760 -0.562 -8.519 1.00 87.62 198 CYS A CA 1
ATOM 1636 C C . CYS A 1 198 ? -2.035 0.251 -8.274 1.00 87.62 198 CYS A C 1
ATOM 1638 O O . CYS A 1 198 ? -1.976 1.223 -7.525 1.00 87.62 198 CYS A O 1
ATOM 1640 N N . ASP A 1 199 ? -3.178 -0.181 -8.810 1.00 87.75 199 ASP A N 1
ATOM 1641 C CA . ASP A 1 199 ? -4.469 0.481 -8.593 1.00 87.75 199 ASP A CA 1
ATOM 1642 C C . ASP A 1 199 ? -4.860 0.468 -7.101 1.00 87.75 199 ASP A C 1
ATOM 1644 O O . ASP A 1 199 ? -5.237 1.497 -6.529 1.00 87.75 199 ASP A O 1
ATOM 1648 N N . GLU A 1 200 ? -4.699 -0.681 -6.428 1.00 88.12 200 GLU A N 1
ATOM 1649 C CA . GLU A 1 200 ? -4.922 -0.811 -4.981 1.00 88.12 200 GLU A CA 1
ATOM 1650 C C . GLU A 1 200 ? -3.995 0.126 -4.182 1.00 88.12 200 GLU A C 1
ATOM 1652 O O . GLU A 1 200 ? -4.442 0.830 -3.267 1.00 88.12 200 GLU A O 1
ATOM 1657 N N . GLU A 1 201 ? -2.699 0.146 -4.509 1.00 88.44 201 GLU A N 1
ATOM 1658 C CA . GLU A 1 201 ? -1.714 1.012 -3.861 1.00 88.44 201 GLU A CA 1
ATOM 1659 C C . GLU A 1 201 ? -2.045 2.495 -4.066 1.00 88.44 201 GLU A C 1
ATOM 1661 O O . GLU A 1 201 ? -2.066 3.258 -3.093 1.00 88.44 201 GLU A O 1
ATOM 1666 N N . GLU A 1 202 ? -2.370 2.899 -5.293 1.00 86.50 202 GLU A N 1
ATOM 1667 C CA . GLU A 1 202 ? -2.757 4.266 -5.624 1.00 86.50 202 GLU A CA 1
ATOM 1668 C C . GLU A 1 202 ? -3.994 4.694 -4.827 1.00 86.50 202 GLU A C 1
ATOM 1670 O O . GLU A 1 202 ? -3.978 5.750 -4.185 1.00 86.50 202 GLU A O 1
ATOM 1675 N N . ALA A 1 203 ? -5.040 3.864 -4.779 1.00 86.06 203 ALA A N 1
ATOM 1676 C CA . ALA A 1 203 ? -6.258 4.154 -4.024 1.00 86.06 203 ALA A CA 1
ATOM 1677 C C . ALA A 1 203 ? -5.966 4.384 -2.528 1.00 86.06 203 ALA A C 1
ATOM 1679 O O . ALA A 1 203 ? -6.475 5.334 -1.912 1.00 86.06 203 ALA A O 1
ATOM 1680 N N . ILE A 1 204 ? -5.089 3.563 -1.938 1.00 86.81 204 ILE A N 1
ATOM 1681 C CA . ILE A 1 204 ? -4.640 3.713 -0.547 1.00 86.81 204 ILE A CA 1
ATOM 1682 C C . ILE A 1 204 ? -3.874 5.028 -0.360 1.00 86.81 204 ILE A C 1
ATOM 1684 O O . ILE A 1 204 ? -4.116 5.759 0.612 1.00 86.81 204 ILE A O 1
ATOM 1688 N N . MET A 1 205 ? -2.941 5.338 -1.262 1.00 83.56 205 MET A N 1
ATOM 1689 C CA . MET A 1 205 ? -2.119 6.546 -1.177 1.00 83.56 205 MET A CA 1
ATOM 1690 C C . MET A 1 205 ? -2.954 7.810 -1.365 1.00 83.56 205 MET A C 1
ATOM 1692 O O . MET A 1 205 ? -2.804 8.750 -0.584 1.00 83.56 205 MET A O 1
ATOM 1696 N N . LYS A 1 206 ? -3.906 7.805 -2.300 1.00 84.00 206 LYS A N 1
ATOM 1697 C CA . LYS A 1 206 ? -4.866 8.889 -2.540 1.00 84.00 206 LYS A CA 1
ATOM 1698 C C . LYS A 1 206 ? -5.693 9.207 -1.297 1.00 84.00 206 LYS A C 1
ATOM 1700 O O . LYS A 1 206 ? -5.850 10.370 -0.922 1.00 84.00 206 LYS A O 1
ATOM 1705 N N . GLN A 1 207 ? -6.174 8.183 -0.593 1.00 84.94 207 GLN A N 1
ATOM 1706 C CA . GLN A 1 207 ? -6.909 8.391 0.654 1.00 84.94 207 GLN A CA 1
ATOM 1707 C C . GLN A 1 207 ? -6.006 8.930 1.780 1.00 84.94 207 GLN A C 1
ATOM 1709 O O . GLN A 1 207 ? -6.427 9.773 2.580 1.00 84.94 207 GLN A O 1
ATOM 1714 N N . ARG A 1 208 ? -4.759 8.449 1.869 1.00 82.56 208 ARG A N 1
ATOM 1715 C CA . ARG A 1 208 ? -3.794 8.862 2.904 1.00 82.56 208 ARG A CA 1
ATOM 1716 C C . ARG A 1 208 ? -3.299 10.290 2.721 1.00 82.56 208 ARG A C 1
ATOM 1718 O O . ARG A 1 208 ? -3.194 11.013 3.713 1.00 82.56 208 ARG A O 1
ATOM 1725 N N . SER A 1 209 ? -3.016 10.679 1.484 1.00 76.12 209 SER A N 1
ATOM 1726 C CA . SER A 1 209 ? -2.497 11.997 1.122 1.00 76.12 209 SER A CA 1
ATOM 1727 C C . SER A 1 209 ? -3.532 13.109 1.303 1.00 76.12 209 SER A C 1
ATOM 1729 O O . SER A 1 209 ? -3.161 14.278 1.368 1.00 76.12 209 SER A O 1
ATOM 1731 N N . ARG A 1 210 ? -4.825 12.760 1.443 1.00 71.19 210 ARG A N 1
ATOM 1732 C CA . ARG A 1 210 ? -5.951 13.711 1.512 1.00 71.19 210 ARG A CA 1
ATOM 1733 C C . ARG A 1 210 ? -5.977 14.667 0.311 1.00 71.19 210 ARG A C 1
ATOM 1735 O O . ARG A 1 210 ? -6.498 15.776 0.427 1.00 71.19 210 ARG A O 1
ATOM 1742 N N . ILE A 1 211 ? -5.408 14.260 -0.827 1.00 55.91 211 ILE A N 1
ATOM 1743 C CA . ILE A 1 211 ? -5.360 15.093 -2.027 1.00 55.91 211 ILE A CA 1
ATOM 1744 C C . ILE A 1 211 ? -6.783 15.227 -2.581 1.00 55.91 211 ILE A C 1
ATOM 1746 O O . ILE A 1 211 ? -7.300 14.332 -3.240 1.00 55.91 211 ILE A O 1
ATOM 1750 N N . GLN A 1 212 ? -7.414 16.367 -2.298 1.00 48.41 212 GLN A N 1
ATOM 1751 C CA . GLN A 1 212 ? -8.617 16.840 -2.994 1.00 48.41 212 GLN A CA 1
ATOM 1752 C C . GLN A 1 212 ? -8.264 17.686 -4.231 1.00 48.41 212 GLN A C 1
ATOM 1754 O O . GLN A 1 212 ? -9.070 17.822 -5.144 1.00 48.41 212 GLN A O 1
ATOM 1759 N N . TRP A 1 213 ? -7.043 18.226 -4.281 1.00 49.41 213 TRP A N 1
ATOM 1760 C CA . TRP A 1 213 ? -6.638 19.272 -5.224 1.00 49.41 213 TRP A CA 1
ATOM 1761 C C . TRP A 1 213 ? -6.319 18.783 -6.642 1.00 49.41 213 TRP A C 1
ATOM 1763 O O . TRP A 1 213 ? -6.312 19.599 -7.549 1.00 49.41 213 TRP A O 1
ATOM 1773 N N . LEU A 1 214 ? -6.134 17.476 -6.878 1.00 47.72 214 LEU A N 1
ATOM 1774 C CA . LEU A 1 214 ? -5.925 16.935 -8.236 1.00 47.72 214 LEU A CA 1
ATOM 1775 C C . LEU A 1 214 ? -7.144 17.126 -9.165 1.00 47.72 214 LEU A C 1
ATOM 1777 O O . LEU A 1 214 ? -7.002 17.011 -10.376 1.00 47.72 214 LEU A O 1
ATOM 1781 N N . GLN A 1 215 ? -8.332 17.440 -8.628 1.00 44.94 215 GLN A N 1
ATOM 1782 C CA . GLN A 1 215 ? -9.491 17.843 -9.441 1.00 44.94 215 GLN A CA 1
ATOM 1783 C C . GLN A 1 215 ? -9.419 19.298 -9.927 1.00 44.94 215 GLN A C 1
ATOM 1785 O O . GLN A 1 215 ? -10.107 19.665 -10.878 1.00 44.94 215 GLN A O 1
ATOM 1790 N N . LEU A 1 216 ? -8.581 20.125 -9.308 1.00 40.75 216 LEU A N 1
ATOM 1791 C CA . LEU A 1 216 ? -8.278 21.467 -9.776 1.00 40.75 216 LEU A CA 1
ATOM 1792 C C . LEU A 1 216 ? -6.985 21.358 -10.574 1.00 40.75 216 LEU A C 1
ATOM 1794 O O . LEU A 1 216 ? -5.898 21.593 -10.056 1.00 40.75 216 LEU A O 1
ATOM 1798 N N . GLY A 1 217 ? -7.118 20.938 -11.836 1.00 38.88 217 GLY A N 1
ATOM 1799 C CA . GLY A 1 217 ? -6.019 21.001 -12.795 1.00 38.88 217 GLY A CA 1
ATOM 1800 C C . GLY A 1 217 ? -5.346 22.372 -12.747 1.00 38.88 217 GLY A C 1
ATOM 1801 O O . GLY A 1 217 ? -6.000 23.345 -12.378 1.00 38.88 217 GLY A O 1
ATOM 1802 N N . ASP A 1 218 ? -4.065 22.393 -13.111 1.00 43.75 218 ASP A N 1
ATOM 1803 C CA . ASP A 1 218 ? -3.028 23.438 -13.029 1.00 43.75 218 ASP A CA 1
ATOM 1804 C C . ASP A 1 218 ? -3.427 24.851 -13.532 1.00 43.75 218 ASP A C 1
ATOM 1806 O O . ASP A 1 218 ? -2.786 25.487 -14.364 1.00 43.75 218 ASP A O 1
ATOM 1810 N N . LYS A 1 219 ? -4.544 25.375 -13.039 1.00 43.47 219 LYS A N 1
ATOM 1811 C CA . LYS A 1 219 ? -5.131 26.678 -13.340 1.00 43.47 219 LYS A CA 1
ATOM 1812 C C . LYS A 1 219 ? -4.909 27.598 -12.153 1.00 43.47 219 LYS A C 1
ATOM 1814 O O . LYS A 1 219 ? -5.803 28.330 -11.743 1.00 43.47 219 LYS A O 1
ATOM 1819 N N . ASN A 1 220 ? -3.694 27.592 -11.614 1.00 40.44 220 ASN A N 1
ATOM 1820 C CA . ASN A 1 220 ? -3.232 28.659 -10.736 1.00 40.44 220 ASN A CA 1
ATOM 1821 C C . ASN A 1 220 ? -2.602 29.806 -11.548 1.00 40.44 220 ASN A C 1
ATOM 1823 O O . ASN A 1 220 ? -1.570 30.358 -11.179 1.00 40.44 220 ASN A O 1
ATOM 1827 N N . THR A 1 221 ? -3.208 30.164 -12.685 1.00 47.09 221 THR A N 1
ATOM 1828 C CA . THR A 1 221 ? -2.794 31.326 -13.480 1.00 47.09 221 THR A CA 1
ATOM 1829 C C . THR A 1 221 ? -3.507 32.610 -13.064 1.00 47.09 221 THR A C 1
ATOM 1831 O O . THR A 1 221 ? -2.995 33.683 -13.369 1.00 47.09 221 THR A O 1
ATOM 1834 N N . SER A 1 222 ? -4.617 32.562 -12.314 1.00 37.97 222 SER A N 1
ATOM 1835 C CA . SER A 1 222 ? -5.320 33.785 -11.881 1.00 37.97 222 SER A CA 1
ATOM 1836 C C . SER A 1 222 ? -4.694 34.464 -10.660 1.00 37.97 222 SER A C 1
ATOM 1838 O O . SER A 1 222 ? -4.880 35.662 -10.472 1.00 37.97 222 SER A O 1
ATOM 1840 N N . PHE A 1 223 ? -3.930 33.739 -9.834 1.00 42.56 223 PHE A N 1
ATOM 1841 C CA . PHE A 1 223 ? -3.303 34.325 -8.642 1.00 42.56 223 PHE A CA 1
ATOM 1842 C C . PHE A 1 223 ? -2.081 35.197 -8.985 1.00 42.56 223 PHE A C 1
ATOM 1844 O O . PHE A 1 223 ? -1.711 36.073 -8.209 1.00 42.56 223 PHE A O 1
ATOM 1851 N N . PHE A 1 224 ? -1.491 35.008 -10.172 1.00 42.16 224 PHE A N 1
ATOM 1852 C CA . PHE A 1 224 ? -0.315 35.752 -10.645 1.00 42.16 224 PHE A CA 1
ATOM 1853 C C . PHE A 1 224 ? -0.604 36.753 -11.774 1.00 42.16 224 PHE A C 1
ATOM 1855 O O . PHE A 1 224 ? 0.320 37.410 -12.244 1.00 42.16 224 PHE A O 1
ATOM 1862 N N . SER A 1 225 ? -1.859 36.903 -12.212 1.00 43.47 225 SER A N 1
ATOM 1863 C CA . SER A 1 225 ? -2.222 37.784 -13.338 1.00 43.47 225 SER A CA 1
ATOM 1864 C C . SER A 1 225 ? -3.080 38.999 -12.965 1.00 43.47 225 SER A C 1
ATOM 1866 O O . SER A 1 225 ? -3.510 39.734 -13.851 1.00 43.47 225 SER A O 1
ATOM 1868 N N . THR A 1 226 ? -3.236 39.312 -11.676 1.00 34.53 226 THR A N 1
ATOM 1869 C CA . THR A 1 226 ? -3.863 40.574 -11.247 1.00 34.53 226 THR A CA 1
ATOM 1870 C C . THR A 1 226 ? -2.814 41.561 -10.746 1.00 34.53 226 THR A C 1
ATOM 1872 O O . THR A 1 226 ? -2.692 41.809 -9.551 1.00 34.53 226 THR A O 1
ATOM 1875 N N . ASN A 1 227 ? -2.039 42.122 -11.674 1.00 41.72 227 ASN A N 1
ATOM 1876 C CA . ASN A 1 227 ? -1.629 43.525 -11.578 1.00 41.72 227 ASN A CA 1
ATOM 1877 C C . ASN A 1 227 ? -1.152 44.068 -12.935 1.00 41.72 227 ASN A C 1
ATOM 1879 O O . ASN A 1 227 ? 0.046 44.077 -13.220 1.00 41.72 227 ASN A O 1
ATOM 1883 N N . PRO A 1 228 ? -2.076 44.574 -13.767 1.00 40.59 228 PRO A N 1
ATOM 1884 C CA . PRO A 1 228 ? -1.714 45.456 -14.859 1.00 40.59 228 PRO A CA 1
ATOM 1885 C C . PRO A 1 228 ? -2.518 46.759 -14.771 1.00 40.59 228 PRO A C 1
ATOM 1887 O O . PRO A 1 228 ? -3.431 46.967 -15.559 1.00 40.59 228 PRO A O 1
ATOM 1890 N N . SER A 1 229 ? -2.198 47.647 -13.823 1.00 33.75 229 SER A N 1
ATOM 1891 C CA . SER A 1 229 ? -2.592 49.065 -13.923 1.00 33.75 229 SER A CA 1
ATOM 1892 C C . SER A 1 229 ? -1.902 49.949 -12.879 1.00 33.75 229 SER A C 1
ATOM 1894 O O . SER A 1 229 ? -2.532 50.444 -11.952 1.00 33.75 229 SER A O 1
ATOM 1896 N N . LEU A 1 230 ? -0.606 50.193 -13.063 1.00 33.38 230 LEU A N 1
ATOM 1897 C CA . LEU A 1 230 ? 0.008 51.483 -12.725 1.00 33.38 230 LEU A CA 1
ATOM 1898 C C . LEU A 1 230 ? 0.927 51.879 -13.886 1.00 33.38 230 LEU A C 1
ATOM 1900 O O . LEU A 1 230 ? 2.147 51.921 -13.771 1.00 33.38 230 LEU A O 1
ATOM 1904 N N . ALA A 1 231 ? 0.310 52.132 -15.040 1.00 36.78 231 ALA A N 1
ATOM 1905 C CA . ALA A 1 231 ? 0.891 52.986 -16.061 1.00 36.78 231 ALA A CA 1
ATOM 1906 C C . ALA A 1 231 ? 0.162 54.335 -16.002 1.00 36.78 231 ALA A C 1
ATOM 1908 O O . ALA A 1 231 ? -1.064 54.385 -15.981 1.00 36.78 231 ALA A O 1
ATOM 1909 N N . SER A 1 232 ? 0.961 55.400 -15.957 1.00 37.28 232 SER A N 1
ATOM 1910 C CA . SER A 1 232 ? 0.615 56.823 -16.028 1.00 37.28 232 SER A CA 1
ATOM 1911 C C . SER A 1 232 ? -0.247 57.422 -14.911 1.00 37.28 232 SER A C 1
ATOM 1913 O O . SER A 1 232 ? -1.472 57.410 -14.980 1.00 37.28 232 SER A O 1
ATOM 1915 N N . THR A 1 233 ? 0.394 58.137 -13.980 1.00 31.72 233 THR A N 1
ATOM 1916 C CA . THR A 1 233 ? 0.008 59.536 -13.707 1.00 31.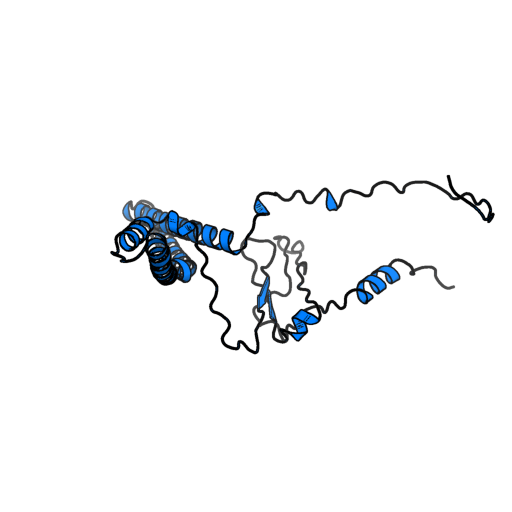72 233 THR A CA 1
ATOM 1917 C C . THR A 1 233 ? 1.154 60.300 -13.038 1.00 31.72 233 THR A C 1
ATOM 1919 O O . THR A 1 233 ? 1.675 59.894 -12.003 1.00 31.72 233 THR A O 1
ATOM 1922 N N . SER A 1 234 ? 1.568 61.400 -13.668 1.00 29.44 234 SER A N 1
ATOM 1923 C CA . SER A 1 234 ? 2.536 62.374 -13.149 1.00 29.44 234 SER A CA 1
ATOM 1924 C C . SER A 1 234 ? 1.960 63.173 -11.964 1.00 29.44 234 SER A C 1
ATOM 1926 O O . SER A 1 234 ? 0.738 63.295 -11.859 1.00 29.44 234 SER A O 1
ATOM 1928 N N . PRO A 1 235 ? 2.799 63.764 -11.091 1.00 36.12 235 PRO A N 1
ATOM 1929 C CA . PRO A 1 235 ? 2.342 64.434 -9.879 1.00 36.12 235 PRO A CA 1
ATOM 1930 C C . PRO A 1 235 ? 2.014 65.914 -10.127 1.00 36.12 235 PRO A C 1
ATOM 1932 O O . PRO A 1 235 ? 2.804 66.637 -10.733 1.00 36.12 235 PRO A O 1
ATOM 1935 N N . GLN A 1 236 ? 0.898 66.396 -9.574 1.00 32.72 236 GLN A N 1
ATOM 1936 C CA . GLN A 1 236 ? 0.732 67.814 -9.245 1.00 32.72 236 GLN A CA 1
ATOM 1937 C C . GLN A 1 236 ? 0.589 67.992 -7.732 1.00 32.72 236 GLN A C 1
ATOM 1939 O O . GLN A 1 236 ? -0.198 67.324 -7.066 1.00 32.72 236 GLN A O 1
ATOM 1944 N N . MET A 1 237 ? 1.411 68.903 -7.215 1.00 31.52 237 MET A N 1
ATOM 1945 C CA . MET A 1 237 ? 1.403 69.410 -5.849 1.00 31.52 237 MET A CA 1
ATOM 1946 C C . MET A 1 237 ? 0.146 70.233 -5.554 1.00 31.52 237 MET A C 1
ATOM 1948 O O . MET A 1 237 ? -0.304 70.987 -6.411 1.00 31.52 237 MET A O 1
ATOM 1952 N N . GLY A 1 238 ? -0.334 70.199 -4.307 1.00 30.31 238 GLY A N 1
ATOM 1953 C CA . GLY A 1 238 ? -1.371 71.133 -3.866 1.00 30.31 238 GLY A CA 1
ATOM 1954 C C . GLY A 1 238 ? -1.861 70.951 -2.430 1.00 30.31 238 GLY A C 1
ATOM 1955 O O . GLY A 1 238 ? -2.876 70.317 -2.200 1.00 30.31 238 GLY A O 1
ATOM 1956 N N . SER A 1 239 ? -1.152 71.592 -1.501 1.00 31.84 239 SER A N 1
ATOM 1957 C CA . SER A 1 239 ? -1.694 72.328 -0.344 1.00 31.84 239 SER A CA 1
ATOM 1958 C C . SER A 1 239 ? -2.454 71.612 0.790 1.00 31.84 239 SER A C 1
ATOM 1960 O O . SER A 1 239 ? -3.612 71.222 0.703 1.00 31.84 239 SER A O 1
ATOM 1962 N N . LYS A 1 240 ? -1.779 71.638 1.947 1.00 36.38 240 LYS A N 1
ATOM 1963 C CA . LYS A 1 240 ? -2.297 71.665 3.324 1.00 36.38 240 LYS A CA 1
ATOM 1964 C C . LYS A 1 240 ? -3.617 72.443 3.478 1.00 36.38 240 LYS A C 1
ATOM 1966 O O . LYS A 1 240 ? -3.670 73.595 3.064 1.00 36.38 240 LYS A O 1
ATOM 1971 N N . ALA A 1 241 ? -4.540 71.923 4.293 1.00 34.19 241 ALA A N 1
ATOM 1972 C CA . ALA A 1 241 ? -5.114 72.665 5.424 1.00 34.19 241 ALA A CA 1
ATOM 1973 C C . ALA A 1 241 ? -5.895 71.743 6.378 1.00 34.19 241 ALA A C 1
ATOM 1975 O O . ALA A 1 241 ? -6.677 70.891 5.977 1.00 34.19 241 ALA A O 1
ATOM 1976 N N . ARG A 1 242 ? -5.654 71.967 7.668 1.00 32.78 242 ARG A N 1
ATOM 1977 C CA . ARG A 1 242 ? -6.261 71.359 8.854 1.00 32.78 242 ARG A CA 1
ATOM 1978 C C . ARG A 1 242 ? -7.370 72.288 9.363 1.00 32.78 242 ARG A C 1
ATOM 1980 O O . ARG A 1 242 ? -7.089 73.468 9.556 1.00 32.78 242 ARG A O 1
ATOM 1987 N N . LYS A 1 243 ? -8.563 71.760 9.660 1.00 40.03 243 LYS A N 1
ATOM 1988 C CA . LYS A 1 243 ? -9.546 72.316 10.623 1.00 40.03 243 LYS A CA 1
ATOM 1989 C C . LYS A 1 243 ? -10.628 71.251 10.862 1.00 40.03 243 LYS A C 1
ATOM 1991 O O . LYS A 1 243 ? -11.306 70.860 9.929 1.00 40.03 243 LYS A O 1
ATOM 1996 N N . GLU A 1 244 ? -10.528 70.473 11.934 1.00 34.84 244 GLU A N 1
ATOM 1997 C CA . GLU A 1 244 ? -11.203 70.671 13.230 1.00 34.84 244 GLU A CA 1
ATOM 1998 C C . GLU A 1 244 ? -12.740 70.788 13.199 1.00 34.84 244 GLU A C 1
ATOM 2000 O O . GLU A 1 244 ? -13.278 71.762 12.687 1.00 34.84 244 GLU A O 1
ATOM 2005 N N . ARG A 1 245 ? -13.338 69.866 13.977 1.00 36.22 245 ARG A N 1
ATOM 2006 C CA . ARG A 1 245 ? -14.460 70.002 14.930 1.00 36.22 245 ARG A CA 1
ATOM 2007 C C . ARG A 1 245 ? -15.907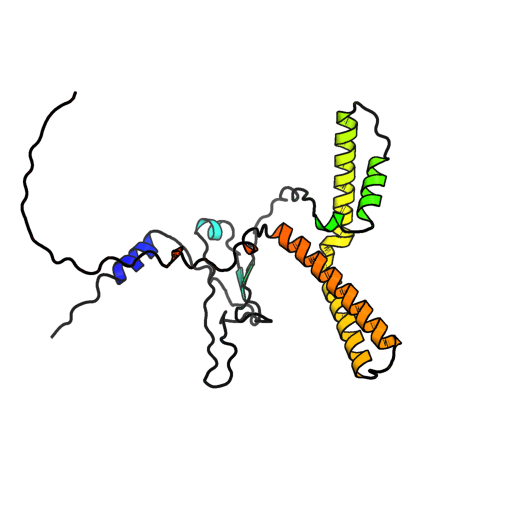 69.718 14.498 1.00 36.22 245 ARG A C 1
ATOM 2009 O O . ARG A 1 245 ? -16.457 70.429 13.675 1.00 36.22 245 ARG A O 1
ATOM 2016 N N . MET A 1 246 ? -16.491 68.816 15.316 1.00 36.09 246 MET A N 1
ATOM 2017 C CA . MET A 1 246 ? -17.868 68.760 15.861 1.00 36.09 246 MET A CA 1
ATOM 2018 C C . MET A 1 246 ? -18.961 68.509 14.815 1.00 36.09 246 MET A C 1
ATOM 2020 O O . MET A 1 246 ? -19.024 69.206 13.822 1.00 36.09 246 MET A O 1
ATOM 2024 N N . GLY A 1 247 ? -19.872 67.549 14.920 1.00 33.88 247 GLY A N 1
ATOM 2025 C CA . GLY A 1 247 ? -20.574 66.893 16.026 1.00 33.88 247 GLY A CA 1
ATOM 2026 C C . GLY A 1 247 ? -21.902 66.371 15.417 1.00 33.88 247 GLY A C 1
ATOM 2027 O O . GLY A 1 247 ? -22.223 66.759 14.295 1.00 33.88 247 GLY A O 1
ATOM 2028 N N . PRO A 1 248 ? -22.644 65.460 16.065 1.00 51.59 248 PRO A N 1
ATOM 2029 C CA . PRO A 1 248 ? -23.516 64.513 15.367 1.00 51.59 248 PRO A CA 1
ATOM 2030 C C . PRO A 1 248 ? -24.977 64.967 15.245 1.00 51.59 248 PRO A C 1
ATOM 2032 O O . PRO A 1 248 ? -25.496 65.643 16.134 1.00 51.59 248 PRO A O 1
ATOM 2035 N N . SER A 1 249 ? -25.653 64.492 14.198 1.00 40.59 249 SER A N 1
ATOM 2036 C CA . SER A 1 249 ? -27.013 63.917 14.201 1.00 40.59 249 SER A CA 1
ATOM 2037 C C . SER A 1 249 ? -27.225 63.166 12.892 1.00 40.59 249 SER A C 1
ATOM 2039 O O . SER A 1 249 ? -26.795 63.707 11.849 1.00 40.59 249 SER A O 1
#

Sequence (249 aa):
MHPRGRSEESQLWRVIWRIFQIALINRAYPPPLLSPKLSWNNGQSGSSNIQKKLDWVFGNQQLIQNWPATTVMFQPRHISDHSDMIVHIHQANRTKGTPPRFKFINAWTERADFMALVERVWQTPIRGNPMFRITTKMQLLRAELKNFHKLHTSVISSRAIEAKQRWDSAQFLLDRNPTDQSHINNERQCAAVYSQLCDEEEAIMKQRSRIQWLQLGDKNTSFFSTNPSLASTSPQMGSKARKERMGPS

Secondary structure (DSSP, 8-state):
-------SHHHHHHHHHHH--EEE----SSPPTTS-S--EE----GGG--EE-----EEEHHHHHH-TT-EEEEPPPSSSSBPPEEEE---S------PPPP---GGGGGSHHHHHHHHHHHHS---S-HHHHHHHHHHHHHHHHHHHIIIIITTHHHHHHHHHHHHHHHHHHHHH-TT-HHHHHHHHHHHHHHHHHHHHHHHHHHHHHT--GGGS-S-TTSSSS------------------------

Foldseek 3Di:
DDDDDDPDVVVVVVVVCVVAPKDFPPPCPDAPPQFDPFFFWPPDDDPPTDTHNPDGDIDGPVLCVQQVVWDKGWHPDDPDRGTDIDIDRDGPDPPPDDPDDDDDQPLLVVDPCNVVLLVVLLPDDDDDDPVVSVVVSVVVSSVVVVVVCVVDPVCLVVQLVVLVVQLVVLVVVCVVPVPDPVSVVSNVVSVVSNVVSVVSNVSRVCVVVVPPCVVVPPPPPVVVPPDDDDDDDDDDDDDDDDDDDDDDD